Protein AF-A0A7X8GVC5-F1 (afdb_monomer_lite)

Structure (mmCIF, N/CA/C/O backbone):
data_AF-A0A7X8GVC5-F1
#
_entry.id   AF-A0A7X8GVC5-F1
#
loop_
_atom_site.group_PDB
_atom_site.id
_atom_site.type_symbol
_atom_site.label_atom_id
_atom_site.label_alt_id
_atom_site.label_comp_id
_atom_site.label_asym_id
_atom_site.label_entity_id
_atom_site.label_seq_id
_atom_site.pdbx_PDB_ins_code
_atom_site.Cartn_x
_atom_site.Cartn_y
_atom_site.Cartn_z
_atom_site.occupancy
_atom_site.B_iso_or_equiv
_atom_site.auth_seq_id
_atom_site.auth_comp_id
_atom_site.auth_asym_id
_atom_site.auth_atom_id
_atom_site.pdbx_PDB_model_num
ATOM 1 N N . MET A 1 1 ? 21.779 4.001 -15.029 1.00 38.47 1 MET A N 1
ATOM 2 C CA . MET A 1 1 ? 21.965 2.598 -14.597 1.00 38.47 1 MET A CA 1
ATOM 3 C C . MET A 1 1 ? 22.726 1.740 -15.593 1.00 38.47 1 MET A C 1
ATOM 5 O O . MET A 1 1 ? 23.602 1.014 -15.151 1.00 38.47 1 MET A O 1
ATOM 9 N N . SER A 1 2 ? 22.527 1.930 -16.904 1.00 37.91 2 SER A N 1
ATOM 10 C CA . SER A 1 2 ? 23.352 1.316 -17.961 1.00 37.91 2 SER A CA 1
ATOM 11 C C . SER A 1 2 ? 24.865 1.384 -17.680 1.00 37.91 2 SER A C 1
ATOM 13 O O . SER A 1 2 ? 25.526 0.363 -17.734 1.00 37.91 2 SER A O 1
ATOM 15 N N . ARG A 1 3 ? 25.423 2.519 -17.231 1.00 31.50 3 ARG A N 1
ATOM 16 C CA . ARG A 1 3 ? 26.882 2.643 -17.040 1.00 31.50 3 ARG A CA 1
ATOM 17 C C . ARG A 1 3 ? 27.503 1.759 -15.951 1.00 31.50 3 ARG A C 1
ATOM 19 O O . ARG A 1 3 ? 28.629 1.340 -16.148 1.00 31.50 3 ARG A O 1
ATOM 26 N N . TYR A 1 4 ? 26.828 1.453 -14.842 1.00 35.53 4 TYR A N 1
ATOM 27 C CA . TYR A 1 4 ? 27.456 0.683 -13.750 1.00 35.53 4 TYR A CA 1
ATOM 28 C C . TYR A 1 4 ? 27.491 -0.823 -14.037 1.00 35.53 4 TYR A C 1
AT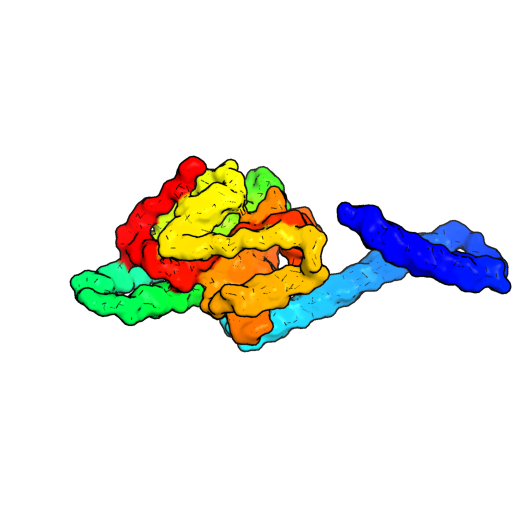OM 30 O O . TYR A 1 4 ? 28.508 -1.468 -13.790 1.00 35.53 4 TYR A O 1
ATOM 38 N N . VAL A 1 5 ? 26.432 -1.356 -14.653 1.00 36.53 5 VAL A N 1
ATOM 39 C CA . VAL A 1 5 ? 26.400 -2.734 -15.169 1.00 36.53 5 VAL A CA 1
ATOM 40 C C . VAL A 1 5 ? 27.315 -2.856 -16.386 1.00 36.53 5 VAL A C 1
ATOM 42 O O . VAL A 1 5 ? 28.108 -3.785 -16.460 1.00 36.53 5 VAL A O 1
ATOM 45 N N . THR A 1 6 ? 27.336 -1.852 -17.270 1.00 37.56 6 THR A N 1
ATOM 46 C CA . THR A 1 6 ? 28.318 -1.771 -18.356 1.00 37.56 6 THR A CA 1
ATOM 47 C C . THR A 1 6 ? 29.756 -1.701 -17.825 1.00 37.56 6 THR A C 1
ATOM 49 O O . THR A 1 6 ? 30.613 -2.323 -18.422 1.00 37.56 6 THR A O 1
ATOM 52 N N . ILE A 1 7 ? 30.059 -1.049 -16.695 1.00 38.22 7 ILE A N 1
ATOM 53 C CA . ILE A 1 7 ? 31.427 -0.990 -16.136 1.00 38.22 7 ILE A CA 1
ATOM 54 C C . ILE A 1 7 ? 31.860 -2.323 -15.503 1.00 38.22 7 ILE A C 1
ATOM 56 O O . ILE A 1 7 ? 33.007 -2.720 -15.690 1.00 38.22 7 ILE A O 1
ATOM 60 N N . ILE A 1 8 ? 30.967 -3.037 -14.807 1.00 41.31 8 ILE A N 1
ATOM 61 C CA . ILE A 1 8 ? 31.266 -4.371 -14.250 1.00 41.31 8 ILE A CA 1
ATOM 62 C C . ILE A 1 8 ? 31.351 -5.419 -15.371 1.00 41.31 8 ILE A C 1
ATOM 64 O O . ILE A 1 8 ? 32.259 -6.245 -15.386 1.00 41.31 8 ILE A O 1
ATOM 68 N N . CYS A 1 9 ? 30.478 -5.342 -16.377 1.00 41.03 9 CYS A N 1
ATOM 69 C CA . CYS A 1 9 ? 30.566 -6.193 -17.559 1.00 41.03 9 CYS A CA 1
ATOM 70 C C . CYS A 1 9 ? 31.792 -5.860 -18.414 1.00 41.03 9 CYS A C 1
ATOM 72 O O . CYS A 1 9 ? 32.425 -6.791 -18.886 1.00 41.03 9 CYS A O 1
ATOM 74 N N . ILE A 1 10 ? 32.184 -4.586 -18.572 1.00 44.06 10 ILE A N 1
ATOM 75 C CA . ILE A 1 10 ? 33.412 -4.178 -19.280 1.00 44.06 10 ILE A CA 1
ATOM 76 C C . ILE A 1 10 ? 34.656 -4.596 -18.500 1.00 44.06 10 ILE A C 1
ATOM 78 O O . ILE A 1 10 ? 35.633 -4.972 -19.133 1.00 44.06 10 ILE A O 1
ATOM 82 N N . SER A 1 11 ? 34.664 -4.563 -17.165 1.00 45.53 11 SER A N 1
ATOM 83 C CA . SER A 1 11 ? 35.833 -4.992 -16.387 1.00 45.53 11 SER A CA 1
ATOM 84 C C . SER A 1 11 ? 36.022 -6.510 -16.437 1.00 45.53 11 SER A C 1
ATOM 86 O O . SER A 1 11 ? 37.149 -6.972 -16.602 1.00 45.53 11 SER A O 1
ATOM 88 N N . VAL A 1 12 ? 34.930 -7.282 -16.422 1.00 46.75 12 VAL A N 1
ATOM 89 C CA . VAL A 1 12 ? 34.943 -8.740 -16.625 1.00 46.75 12 VAL A CA 1
ATOM 90 C C . VAL A 1 12 ? 35.233 -9.102 -18.090 1.00 46.75 12 VAL A C 1
ATOM 92 O O . VAL A 1 12 ? 36.038 -9.998 -18.336 1.00 46.75 12 VAL A O 1
ATOM 95 N N . MET A 1 13 ? 34.694 -8.363 -19.071 1.00 48.50 13 MET A N 1
ATOM 96 C CA . MET A 1 13 ? 35.057 -8.495 -20.493 1.00 48.50 13 MET A CA 1
ATOM 97 C C . MET A 1 13 ? 36.522 -8.148 -20.723 1.00 48.50 13 MET A C 1
ATOM 99 O O . MET A 1 13 ? 37.197 -8.871 -21.433 1.00 48.50 13 MET A O 1
ATOM 103 N N . ALA A 1 14 ? 37.047 -7.074 -20.133 1.00 50.19 14 ALA A N 1
ATOM 104 C CA . ALA A 1 14 ? 38.447 -6.691 -20.270 1.00 50.19 14 ALA A CA 1
ATOM 105 C C . ALA A 1 14 ? 39.362 -7.751 -19.652 1.00 50.19 14 ALA A C 1
ATOM 107 O O . ALA A 1 14 ? 40.409 -8.035 -20.222 1.00 50.19 14 ALA A O 1
ATOM 108 N N . TYR A 1 15 ? 38.945 -8.386 -18.552 1.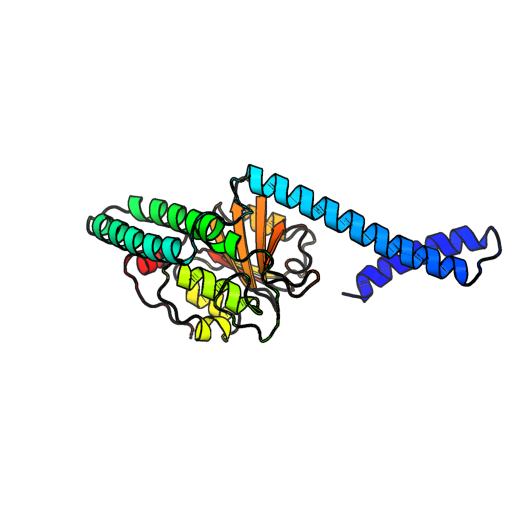00 47.16 15 TYR A N 1
ATOM 109 C CA . TYR A 1 15 ? 39.667 -9.500 -17.939 1.00 47.16 15 TYR A CA 1
ATOM 110 C C . TYR A 1 15 ? 39.618 -10.772 -18.803 1.00 47.16 15 TYR A C 1
ATOM 112 O O . TYR A 1 15 ? 40.645 -11.414 -19.001 1.00 47.16 15 TYR A O 1
ATOM 120 N N . LEU A 1 16 ? 38.464 -11.104 -19.393 1.00 43.84 16 LEU A N 1
ATOM 121 C CA . LEU A 1 16 ? 38.286 -12.258 -20.287 1.00 43.84 16 LEU A CA 1
ATOM 122 C C . LEU A 1 16 ? 38.938 -12.055 -21.665 1.00 43.84 16 LEU A C 1
ATOM 124 O O . LEU A 1 16 ? 39.531 -12.985 -22.203 1.00 43.84 16 LEU A O 1
ATOM 128 N N . ILE A 1 17 ? 38.907 -10.836 -22.209 1.00 51.03 17 ILE A N 1
ATOM 129 C CA . ILE A 1 17 ? 39.582 -10.431 -23.451 1.00 51.03 17 ILE A CA 1
ATOM 130 C C . ILE A 1 17 ? 41.096 -10.343 -23.222 1.00 51.03 17 ILE A C 1
ATOM 132 O O . ILE A 1 17 ? 41.858 -10.762 -24.089 1.00 51.03 17 ILE A O 1
ATOM 136 N N . ALA A 1 18 ? 41.566 -9.851 -22.068 1.00 47.94 18 ALA A N 1
ATOM 137 C CA . ALA A 1 18 ? 42.988 -9.876 -21.708 1.00 47.94 18 ALA A CA 1
ATOM 138 C C . ALA A 1 18 ? 43.491 -11.307 -21.471 1.00 47.94 18 ALA A C 1
ATOM 140 O O . ALA A 1 18 ? 44.588 -11.642 -21.916 1.00 47.94 18 ALA A O 1
ATOM 141 N N . ALA A 1 19 ? 42.676 -12.171 -20.856 1.00 44.91 19 ALA A N 1
ATOM 142 C CA . ALA A 1 19 ? 42.973 -13.593 -20.719 1.00 44.91 19 ALA A CA 1
ATOM 143 C C . ALA A 1 19 ? 42.975 -14.310 -22.084 1.00 44.91 19 ALA A C 1
ATOM 145 O O . ALA A 1 19 ? 43.862 -15.122 -22.340 1.00 44.91 19 ALA A O 1
ATOM 146 N N . CYS A 1 20 ? 42.065 -13.965 -23.002 1.00 42.72 20 CYS A N 1
ATOM 147 C CA . CYS A 1 20 ? 41.986 -14.565 -24.341 1.00 42.72 20 CYS A CA 1
ATOM 148 C C . CYS A 1 20 ? 43.003 -14.005 -25.344 1.00 42.72 20 CYS A C 1
ATOM 150 O O . CYS A 1 20 ? 43.441 -14.737 -26.220 1.00 42.72 20 CYS A O 1
ATOM 152 N N . LYS A 1 21 ? 43.492 -12.764 -25.211 1.00 45.12 21 LYS A N 1
ATOM 153 C CA . LYS A 1 21 ? 44.588 -12.244 -26.059 1.00 45.12 21 LYS A CA 1
ATOM 154 C C . LYS A 1 21 ? 45.898 -13.027 -25.914 1.00 45.12 21 LYS A C 1
ATOM 156 O O . LYS A 1 21 ? 46.775 -12.896 -26.762 1.00 45.12 21 LYS A O 1
ATOM 161 N N . THR A 1 22 ? 46.022 -13.864 -24.883 1.00 48.09 22 THR A N 1
ATOM 162 C CA . THR A 1 22 ? 47.152 -14.791 -24.723 1.00 48.09 22 THR A CA 1
ATOM 163 C C . THR A 1 22 ? 47.003 -16.093 -25.527 1.00 48.09 22 THR A C 1
ATOM 165 O O . THR A 1 22 ? 47.974 -16.836 -25.655 1.00 48.09 22 THR A O 1
ATOM 168 N N . LYS A 1 23 ? 45.826 -16.370 -26.114 1.00 45.53 23 LYS A N 1
ATOM 169 C CA . LYS A 1 23 ? 45.535 -17.559 -26.937 1.00 45.53 23 LYS A CA 1
ATOM 170 C C . LYS A 1 23 ? 44.597 -17.177 -28.092 1.00 45.53 23 LYS A C 1
ATOM 172 O O . LYS A 1 23 ? 43.400 -17.029 -27.899 1.00 45.53 23 LYS A O 1
ATOM 177 N N . GLY A 1 24 ? 45.173 -16.945 -29.270 1.00 44.06 24 GLY A N 1
ATOM 178 C CA . GLY A 1 24 ? 44.545 -16.232 -30.389 1.00 44.06 24 GLY A CA 1
ATOM 179 C C . GLY A 1 24 ? 43.234 -16.783 -30.985 1.00 44.06 24 GLY A C 1
ATOM 180 O O . GLY A 1 24 ? 42.878 -17.942 -30.804 1.00 44.06 24 GLY A O 1
ATOM 181 N N . ASN A 1 25 ? 42.635 -15.894 -31.796 1.00 47.28 25 ASN A N 1
ATOM 182 C CA . ASN A 1 25 ? 41.442 -15.972 -32.660 1.00 47.28 25 ASN A CA 1
ATOM 183 C C . ASN A 1 25 ? 40.052 -15.979 -31.992 1.00 47.28 25 ASN A C 1
ATOM 185 O O . ASN A 1 25 ? 39.639 -16.960 -31.393 1.00 47.28 25 ASN A O 1
ATOM 189 N N . PHE A 1 26 ? 39.303 -14.891 -32.213 1.00 46.56 26 PHE A N 1
ATOM 190 C CA . PHE A 1 26 ? 37.874 -14.725 -31.907 1.00 46.56 26 PHE A CA 1
ATOM 191 C C . PHE A 1 26 ? 37.152 -14.304 -33.200 1.00 46.56 26 PHE A C 1
ATOM 193 O O . PHE A 1 26 ? 37.666 -13.428 -33.901 1.00 46.56 26 PHE A O 1
ATOM 200 N N . ASN A 1 27 ? 36.000 -14.903 -33.528 1.00 50.66 27 ASN A N 1
ATOM 201 C CA . ASN A 1 27 ? 35.164 -14.518 -34.678 1.00 50.66 27 ASN A CA 1
ATOM 202 C C . ASN A 1 27 ? 33.798 -13.947 -34.231 1.00 50.66 27 ASN A C 1
ATOM 204 O O . ASN A 1 27 ? 33.399 -14.117 -33.083 1.00 50.66 27 ASN A O 1
ATOM 208 N N . GLU A 1 28 ? 33.072 -13.262 -35.123 1.00 46.19 28 GLU A N 1
ATOM 209 C CA . GLU A 1 28 ? 31.791 -12.586 -34.823 1.00 46.19 28 GLU A CA 1
ATOM 210 C C . GLU A 1 28 ? 30.691 -13.510 -34.252 1.00 46.19 28 GLU A C 1
ATOM 212 O O . GLU A 1 28 ? 29.873 -13.057 -33.451 1.00 46.19 28 GLU A O 1
ATOM 217 N N . ASN A 1 29 ? 30.705 -14.809 -34.566 1.00 48.66 29 ASN A N 1
ATOM 218 C CA . ASN A 1 29 ? 29.778 -15.798 -33.999 1.00 48.66 29 ASN A CA 1
ATOM 219 C C . ASN A 1 29 ? 30.018 -16.056 -32.502 1.00 48.66 29 ASN A C 1
ATOM 221 O O . ASN A 1 29 ? 29.081 -16.393 -31.780 1.00 48.66 29 ASN A O 1
ATOM 225 N N . ASP A 1 30 ? 31.244 -15.853 -32.012 1.00 43.62 30 ASP 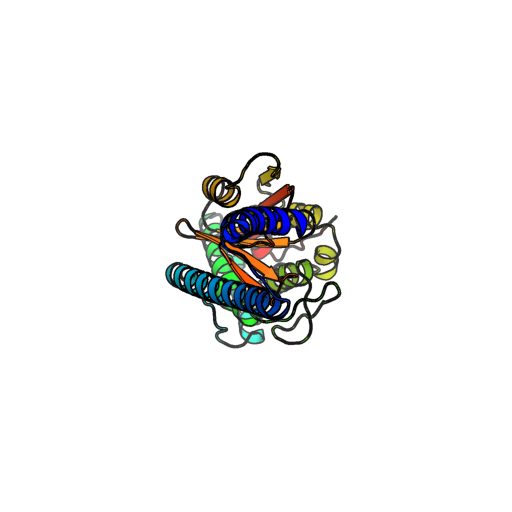A N 1
ATOM 226 C CA . ASP A 1 30 ? 31.568 -16.021 -30.592 1.00 43.62 30 ASP A CA 1
ATOM 227 C C . ASP A 1 30 ? 30.957 -14.887 -29.746 1.00 43.62 30 ASP A C 1
ATOM 229 O O . ASP A 1 30 ? 30.675 -15.067 -28.562 1.00 43.62 30 ASP A O 1
ATOM 233 N N . LEU A 1 31 ? 30.685 -13.724 -30.357 1.00 44.38 31 LEU A N 1
ATOM 234 C CA . LEU A 1 31 ? 30.037 -12.586 -29.701 1.00 44.38 31 LEU A CA 1
ATOM 235 C C . LEU A 1 31 ? 28.535 -12.832 -29.476 1.00 44.38 31 LEU A C 1
ATOM 237 O O . LEU A 1 31 ? 28.017 -12.494 -28.413 1.00 44.38 31 LEU A O 1
ATOM 241 N N . ALA A 1 32 ? 27.862 -13.459 -30.449 1.00 44.53 32 ALA A N 1
ATOM 242 C CA . ALA A 1 32 ? 26.440 -13.807 -30.372 1.00 44.53 32 ALA A CA 1
ATOM 243 C C . ALA A 1 32 ? 26.162 -14.860 -29.281 1.00 44.53 32 ALA A C 1
ATOM 245 O O . ALA A 1 32 ? 25.210 -14.736 -28.511 1.00 44.53 32 ALA A O 1
ATOM 246 N N . ILE A 1 33 ? 27.054 -15.848 -29.143 1.00 42.62 33 ILE A N 1
ATOM 247 C CA . ILE A 1 33 ? 26.972 -16.868 -28.087 1.00 42.62 33 ILE A CA 1
ATOM 248 C C . ILE A 1 33 ? 27.106 -16.226 -26.702 1.00 42.62 33 ILE A C 1
ATOM 250 O O . ILE A 1 33 ? 26.384 -16.592 -25.775 1.00 42.62 33 ILE A O 1
ATOM 254 N N . VAL A 1 34 ? 28.000 -15.245 -26.542 1.00 41.03 34 VAL A N 1
ATOM 255 C CA . VAL A 1 34 ? 28.184 -14.535 -25.268 1.00 41.03 34 VAL A CA 1
ATOM 256 C C . VAL A 1 34 ? 26.963 -13.678 -24.924 1.00 41.03 34 VAL A C 1
ATOM 258 O O . VAL A 1 34 ? 26.554 -13.669 -23.765 1.00 41.03 34 VAL A O 1
ATOM 261 N N . THR A 1 35 ? 26.334 -13.006 -25.894 1.00 43.00 35 THR A N 1
ATOM 262 C CA . THR A 1 35 ? 25.105 -12.230 -25.645 1.00 43.00 35 THR A CA 1
ATOM 263 C C . THR A 1 35 ? 23.916 -13.114 -25.277 1.00 43.00 35 THR A C 1
ATOM 265 O O . THR A 1 35 ? 23.205 -12.794 -24.322 1.00 43.00 35 THR A O 1
ATOM 268 N N . ASP A 1 36 ? 23.752 -14.259 -25.942 1.00 41.44 36 ASP A N 1
ATOM 269 C CA . ASP A 1 36 ? 22.704 -15.228 -25.603 1.00 41.44 36 ASP A CA 1
ATOM 270 C C . ASP A 1 36 ? 22.949 -15.837 -24.217 1.00 41.44 36 ASP A C 1
ATOM 272 O O . ASP A 1 36 ? 22.030 -15.924 -23.404 1.00 41.44 36 ASP A O 1
ATOM 276 N N . SER A 1 37 ? 24.206 -16.148 -23.887 1.00 37.00 37 SER A N 1
ATOM 277 C CA . SER A 1 37 ? 24.600 -16.645 -22.562 1.00 37.00 37 SER A CA 1
ATOM 278 C C . SER A 1 37 ? 24.333 -15.623 -21.455 1.00 37.00 37 SER A C 1
ATOM 280 O O . SER A 1 37 ? 23.876 -15.996 -20.380 1.00 37.00 37 SER A O 1
ATOM 282 N N . ILE A 1 38 ? 24.583 -14.332 -21.704 1.00 43.00 38 ILE A N 1
ATOM 283 C CA . ILE A 1 38 ? 24.290 -13.253 -20.749 1.00 43.00 38 ILE A CA 1
ATOM 284 C C . ILE A 1 38 ? 22.779 -13.118 -20.544 1.00 43.00 38 ILE A C 1
ATOM 286 O O . ILE A 1 38 ? 22.341 -13.041 -19.400 1.00 43.00 38 ILE A O 1
ATOM 290 N N . SER A 1 39 ? 21.981 -13.161 -21.617 1.00 39.91 39 SER A N 1
ATOM 291 C CA . SER A 1 39 ? 20.514 -13.128 -21.510 1.00 39.91 39 SER A CA 1
ATOM 292 C C . SER A 1 39 ? 19.958 -14.334 -20.738 1.00 39.91 39 SER A C 1
ATOM 294 O O . SER A 1 39 ? 19.050 -14.198 -19.918 1.00 39.91 39 SER A O 1
ATOM 296 N N . TYR A 1 40 ? 20.569 -15.508 -20.925 1.00 36.31 40 TYR A N 1
ATOM 297 C CA . TYR A 1 40 ? 20.198 -16.736 -20.233 1.00 36.31 40 TYR A CA 1
ATOM 298 C C . TYR A 1 40 ? 20.582 -16.695 -18.747 1.00 36.31 40 TYR A C 1
ATOM 300 O O . TYR A 1 40 ? 19.768 -17.049 -17.893 1.00 36.31 40 TYR A O 1
ATOM 308 N N . ILE A 1 41 ? 21.780 -16.201 -18.416 1.00 41.00 41 ILE A N 1
ATOM 309 C CA . ILE A 1 41 ? 22.234 -16.010 -17.030 1.00 41.00 41 ILE A CA 1
ATOM 310 C C . ILE A 1 41 ? 21.342 -14.997 -16.299 1.00 41.00 41 ILE A C 1
ATOM 312 O O . ILE A 1 41 ? 20.971 -15.242 -15.152 1.00 41.00 41 ILE A O 1
ATOM 316 N N . ASP A 1 42 ? 20.945 -13.908 -16.960 1.00 48.75 42 ASP A N 1
ATOM 317 C CA . ASP A 1 42 ? 20.043 -12.902 -16.389 1.00 48.75 42 ASP A CA 1
ATOM 318 C C . ASP A 1 42 ? 18.655 -13.503 -16.092 1.00 48.75 42 ASP A C 1
ATOM 320 O O . ASP A 1 42 ? 18.134 -13.387 -14.981 1.00 48.75 42 ASP A O 1
ATOM 324 N N . SER A 1 43 ? 18.105 -14.283 -17.034 1.00 50.00 43 SER A N 1
ATOM 325 C CA . SER A 1 43 ? 16.818 -14.969 -16.847 1.00 50.00 43 SER A CA 1
ATOM 326 C C . SER A 1 43 ? 16.835 -16.031 -15.731 1.00 50.00 43 SER A C 1
ATOM 328 O O . SER A 1 43 ? 15.860 -16.162 -14.987 1.00 50.00 43 SER A O 1
ATOM 330 N N . GLY A 1 44 ? 17.953 -16.750 -15.563 1.00 47.25 44 GLY A N 1
ATOM 331 C CA . GLY A 1 44 ? 18.125 -17.767 -14.522 1.00 47.25 44 GLY A CA 1
ATOM 332 C C . GLY A 1 44 ? 18.324 -17.184 -13.119 1.00 47.25 44 GLY A C 1
ATOM 333 O O . GLY A 1 44 ? 17.799 -17.728 -12.149 1.00 47.25 44 GLY A O 1
ATOM 334 N N . ILE A 1 45 ? 19.023 -16.050 -12.999 1.00 51.09 45 ILE A N 1
ATOM 335 C CA . ILE A 1 45 ? 19.181 -15.327 -11.725 1.00 51.09 45 ILE A CA 1
ATOM 336 C C . ILE A 1 45 ? 17.849 -14.696 -11.295 1.00 51.09 45 ILE A C 1
ATOM 338 O O . ILE A 1 45 ? 17.516 -14.725 -10.108 1.00 51.09 45 ILE A O 1
ATOM 342 N N . TYR A 1 46 ? 17.066 -14.169 -12.242 1.00 50.97 46 TYR A N 1
ATOM 343 C CA . TYR A 1 46 ? 15.754 -13.586 -11.955 1.00 50.97 46 TYR A CA 1
ATOM 344 C C . TYR A 1 46 ? 14.766 -14.630 -11.406 1.00 50.97 46 TYR A C 1
ATOM 346 O O . TYR A 1 46 ? 14.115 -14.393 -10.387 1.00 50.97 46 TYR A O 1
ATOM 354 N N . GLN A 1 47 ? 14.705 -15.822 -12.016 1.00 55.03 47 GLN A N 1
ATOM 355 C CA . GLN A 1 47 ? 13.853 -16.919 -11.532 1.00 55.03 47 GLN A CA 1
ATOM 356 C C . GLN A 1 47 ? 14.236 -17.417 -10.129 1.00 55.03 47 GLN A C 1
ATOM 358 O O . GLN A 1 47 ? 13.353 -17.751 -9.332 1.00 55.03 47 GLN A O 1
ATOM 363 N N . ASP A 1 48 ? 15.530 -17.454 -9.805 1.00 65.62 48 ASP A N 1
ATOM 364 C CA . ASP A 1 48 ? 16.013 -17.896 -8.492 1.00 65.62 48 ASP A CA 1
ATOM 365 C C . ASP A 1 48 ? 15.694 -16.870 -7.385 1.00 65.62 48 ASP A C 1
ATOM 367 O O . ASP A 1 48 ? 15.217 -17.228 -6.302 1.00 65.62 48 ASP A O 1
ATOM 371 N N . GLN A 1 49 ? 15.847 -15.570 -7.672 1.00 70.62 49 GLN A N 1
ATOM 372 C CA . GLN A 1 49 ? 15.506 -14.502 -6.722 1.00 70.62 49 GLN A CA 1
ATOM 373 C C . GLN A 1 49 ? 14.001 -14.385 -6.459 1.00 70.62 49 GLN A C 1
ATOM 375 O O . GLN A 1 49 ? 13.591 -14.174 -5.310 1.00 70.62 49 GLN A O 1
ATOM 380 N N . ASP A 1 50 ? 13.180 -14.546 -7.495 1.00 79.00 50 ASP A N 1
ATOM 381 C CA . ASP A 1 50 ? 11.724 -14.575 -7.366 1.00 79.00 50 ASP A CA 1
ATOM 382 C C . ASP A 1 50 ? 11.275 -15.770 -6.507 1.00 79.00 50 ASP A C 1
ATOM 384 O O . ASP A 1 50 ? 10.542 -15.607 -5.528 1.00 79.00 50 ASP A O 1
ATOM 388 N N . SER A 1 51 ? 11.812 -16.964 -6.772 1.00 84.88 51 SER A N 1
ATOM 389 C CA . SER A 1 51 ? 11.510 -18.177 -5.998 1.00 84.88 51 SER A CA 1
ATOM 390 C C . SER A 1 51 ? 11.874 -18.035 -4.514 1.00 84.88 51 SER A C 1
ATOM 392 O O . SER A 1 51 ? 11.076 -18.383 -3.635 1.00 84.88 51 SER A O 1
ATOM 394 N N . LEU A 1 52 ? 13.047 -17.468 -4.212 1.00 87.06 52 LEU A N 1
ATOM 395 C CA . LEU A 1 52 ? 13.477 -17.195 -2.840 1.00 87.06 52 LEU A CA 1
ATOM 396 C C . LEU A 1 52 ? 12.568 -16.170 -2.147 1.00 87.06 52 LEU A C 1
ATOM 398 O O . LEU A 1 52 ? 12.143 -16.390 -1.009 1.00 87.06 52 LEU A O 1
ATOM 402 N N . THR A 1 53 ? 12.243 -15.070 -2.831 1.00 89.25 53 THR A N 1
ATOM 403 C CA . THR A 1 53 ? 11.341 -14.034 -2.307 1.00 89.25 53 THR A CA 1
ATOM 404 C C . THR A 1 53 ? 9.984 -14.633 -1.962 1.00 89.25 53 THR A C 1
ATOM 406 O O . THR A 1 53 ? 9.482 -14.417 -0.857 1.00 89.25 53 THR A O 1
ATOM 409 N N . LYS A 1 54 ? 9.416 -15.448 -2.858 1.00 91.25 54 LYS A N 1
ATOM 410 C CA . LYS A 1 54 ? 8.134 -16.127 -2.640 1.00 91.25 54 LYS A CA 1
ATOM 411 C C . LYS A 1 54 ? 8.184 -17.057 -1.429 1.00 91.25 54 LYS A C 1
ATOM 413 O O . LYS A 1 54 ? 7.288 -17.019 -0.586 1.00 91.25 54 LYS A O 1
ATOM 418 N N . ALA A 1 55 ? 9.251 -17.843 -1.283 1.00 92.69 55 ALA A N 1
ATOM 419 C CA . ALA A 1 55 ? 9.428 -18.729 -0.134 1.00 92.69 55 ALA A CA 1
ATOM 420 C C . ALA A 1 55 ? 9.521 -17.959 1.198 1.00 92.69 55 ALA A C 1
ATOM 422 O O . ALA A 1 55 ? 8.917 -18.363 2.196 1.00 92.69 55 ALA A O 1
ATOM 423 N N . ILE A 1 56 ? 10.249 -16.840 1.228 1.00 94.19 56 ILE A N 1
ATOM 424 C CA . ILE A 1 56 ? 10.375 -15.988 2.420 1.00 94.19 56 ILE A CA 1
ATOM 425 C C . ILE A 1 56 ? 9.048 -15.284 2.733 1.00 94.19 56 ILE A C 1
ATOM 427 O O . ILE A 1 56 ? 8.638 -15.239 3.895 1.00 94.19 56 ILE A O 1
ATOM 431 N N . ALA A 1 57 ? 8.340 -14.794 1.713 1.00 93.94 57 ALA A N 1
ATOM 432 C CA . ALA A 1 57 ? 7.024 -14.180 1.854 1.00 93.94 57 ALA A CA 1
ATOM 433 C C . ALA A 1 57 ? 6.017 -15.157 2.486 1.00 93.94 57 ALA A C 1
ATOM 435 O O . ALA A 1 57 ? 5.376 -14.822 3.485 1.00 93.94 57 ALA A O 1
ATOM 436 N N . LEU A 1 58 ? 5.958 -16.399 1.993 1.00 94.44 58 LEU A N 1
ATOM 437 C CA . LEU A 1 58 ? 5.103 -17.450 2.556 1.00 94.44 58 LEU A CA 1
ATOM 438 C C . LEU A 1 58 ? 5.460 -17.770 4.016 1.00 94.44 58 LEU A C 1
ATOM 440 O O . LEU A 1 58 ? 4.566 -17.879 4.854 1.00 94.44 58 LEU A O 1
ATOM 444 N N . LYS A 1 59 ? 6.755 -17.842 4.361 1.00 94.69 59 LYS A N 1
ATOM 445 C CA . LYS A 1 59 ? 7.208 -18.010 5.758 1.00 94.69 59 LYS A CA 1
ATOM 446 C C . LYS A 1 59 ? 6.795 -16.845 6.661 1.00 94.69 59 LYS A C 1
ATOM 448 O O . LYS A 1 59 ? 6.571 -17.048 7.851 1.00 94.69 59 LYS A O 1
ATOM 453 N N . CYS A 1 60 ? 6.662 -15.642 6.106 1.00 94.19 60 CYS A N 1
ATOM 454 C CA . CYS A 1 60 ? 6.160 -14.464 6.816 1.00 94.19 60 CYS A CA 1
ATOM 455 C C . CYS A 1 60 ? 4.622 -14.401 6.882 1.00 94.19 60 CYS A C 1
ATOM 457 O O . CYS A 1 60 ? 4.080 -13.450 7.447 1.00 94.19 60 CYS A O 1
ATOM 459 N N . GLY A 1 61 ? 3.914 -15.395 6.331 1.00 94.31 61 GLY A N 1
ATOM 460 C CA . GLY A 1 61 ? 2.453 -15.437 6.288 1.00 94.31 61 GLY A CA 1
ATOM 461 C C . GLY A 1 61 ? 1.838 -14.515 5.232 1.00 94.31 61 GLY A C 1
ATOM 462 O O . GLY A 1 61 ? 0.682 -14.116 5.383 1.00 94.31 61 GLY A O 1
ATOM 463 N N . ILE A 1 62 ? 2.602 -14.149 4.197 1.00 95.31 62 ILE A N 1
ATOM 464 C CA . ILE A 1 62 ? 2.118 -13.363 3.059 1.00 95.31 62 ILE A CA 1
ATOM 465 C C . ILE A 1 62 ? 1.464 -14.305 2.049 1.00 95.31 62 ILE A C 1
ATOM 467 O O . ILE A 1 62 ? 2.074 -15.288 1.626 1.00 95.31 62 ILE A O 1
ATOM 471 N N . LEU A 1 63 ? 0.230 -14.003 1.649 1.00 93.81 63 LEU A N 1
ATOM 472 C CA . LEU A 1 63 ? -0.463 -14.734 0.592 1.00 93.81 63 LEU A CA 1
ATOM 473 C C . LEU A 1 63 ? -0.095 -14.149 -0.769 1.00 93.81 63 LEU A C 1
ATOM 475 O O . LEU A 1 63 ? -0.212 -12.950 -0.985 1.00 93.81 63 LEU A O 1
ATOM 479 N N . LEU A 1 64 ? 0.325 -15.009 -1.693 1.00 93.12 64 LEU A N 1
ATOM 480 C CA . LEU A 1 64 ? 0.760 -14.599 -3.033 1.00 93.12 64 LEU A CA 1
ATOM 481 C C . LEU A 1 64 ? -0.292 -14.845 -4.115 1.00 93.12 64 LEU A C 1
ATOM 483 O O . LEU A 1 64 ? -0.135 -14.396 -5.241 1.00 93.12 64 LEU A O 1
ATOM 487 N N . ASN A 1 65 ? -1.369 -15.547 -3.765 1.00 95.06 65 ASN A N 1
ATOM 488 C CA . ASN A 1 65 ? -2.476 -15.833 -4.664 1.00 95.06 65 ASN A CA 1
ATOM 489 C C . ASN A 1 65 ? -3.757 -15.204 -4.116 1.00 95.06 65 ASN A C 1
ATOM 491 O O . ASN A 1 65 ? -4.011 -15.316 -2.909 1.00 95.06 65 ASN A O 1
ATOM 495 N N . PRO A 1 66 ? -4.591 -14.597 -4.975 1.00 96.06 66 PRO A N 1
ATOM 496 C CA . PRO A 1 66 ? -5.855 -14.021 -4.551 1.00 96.06 66 PRO A CA 1
ATOM 497 C C . PRO A 1 66 ? -6.768 -15.080 -3.943 1.00 96.06 66 PRO A C 1
ATOM 499 O O . PRO A 1 66 ? -6.879 -16.198 -4.444 1.00 96.06 66 PRO A O 1
ATOM 502 N N . GLN A 1 67 ? -7.441 -14.708 -2.859 1.00 95.12 67 GLN A N 1
ATOM 503 C CA . GLN A 1 67 ? -8.481 -15.510 -2.222 1.00 95.12 67 GLN A CA 1
ATOM 504 C C . GLN A 1 67 ? -9.788 -14.719 -2.210 1.00 95.12 67 GLN A C 1
ATOM 506 O O . GLN A 1 67 ? -9.778 -13.499 -2.047 1.00 95.12 67 GLN A O 1
ATOM 511 N N . GLY A 1 68 ? -10.916 -15.414 -2.359 1.00 95.38 68 GLY A N 1
ATOM 512 C CA . GLY A 1 68 ? -12.245 -14.802 -2.318 1.00 95.38 68 GLY A CA 1
ATOM 513 C C . GLY A 1 68 ? -12.545 -13.863 -3.494 1.00 95.38 68 GLY A C 1
ATOM 514 O O . GLY A 1 68 ? -11.893 -13.891 -4.533 1.00 95.38 68 GLY A O 1
ATOM 515 N N . ASN A 1 69 ? -13.577 -13.033 -3.336 1.00 97.38 69 ASN A N 1
ATOM 516 C CA . ASN A 1 69 ? -14.017 -12.073 -4.348 1.00 97.38 69 ASN A CA 1
ATOM 517 C C . ASN A 1 69 ? -13.661 -10.642 -3.920 1.00 97.38 69 ASN A C 1
ATOM 519 O O . ASN A 1 69 ? -14.057 -10.211 -2.836 1.00 97.38 69 ASN A O 1
ATOM 523 N N . TYR A 1 70 ? -12.977 -9.891 -4.789 1.00 97.69 70 TYR A N 1
ATOM 524 C CA . TYR A 1 70 ? -12.482 -8.541 -4.491 1.00 97.69 70 TYR A CA 1
ATOM 525 C C . TYR A 1 70 ? -13.581 -7.569 -4.022 1.00 97.69 70 TYR A C 1
ATOM 527 O O . TYR A 1 70 ? -13.392 -6.803 -3.075 1.00 97.69 70 TYR A O 1
ATOM 535 N N . THR A 1 71 ? -14.766 -7.624 -4.636 1.00 96.94 71 THR A N 1
ATOM 536 C CA . THR A 1 71 ? -15.908 -6.776 -4.261 1.00 96.94 71 THR A CA 1
ATOM 537 C C . THR A 1 71 ? -16.459 -7.157 -2.887 1.00 96.94 71 THR A C 1
ATOM 539 O O . THR A 1 71 ? -16.754 -6.272 -2.080 1.00 96.94 71 THR A O 1
ATOM 542 N N . LEU A 1 72 ? -16.553 -8.459 -2.589 1.00 98.12 72 LEU A N 1
ATOM 543 C CA . LEU A 1 72 ? -17.009 -8.935 -1.280 1.00 98.12 72 LEU A CA 1
ATOM 544 C C . LEU A 1 72 ? -16.019 -8.560 -0.174 1.00 98.12 72 LEU A C 1
ATOM 546 O O . LEU A 1 72 ? -16.450 -8.057 0.863 1.00 98.12 72 LEU A O 1
ATOM 550 N N . ILE A 1 73 ? -14.713 -8.704 -0.420 1.00 98.31 73 ILE A N 1
ATOM 551 C CA . ILE A 1 73 ? -13.653 -8.274 0.506 1.00 98.31 73 ILE A CA 1
ATOM 552 C C . ILE A 1 73 ? -13.829 -6.796 0.857 1.00 98.31 73 ILE A C 1
ATOM 554 O O . ILE A 1 73 ? -13.974 -6.456 2.028 1.00 98.31 73 ILE A O 1
ATOM 558 N N . LYS A 1 74 ? -13.937 -5.920 -0.150 1.00 97.88 74 LYS A N 1
ATOM 559 C CA . LYS A 1 74 ? -14.171 -4.482 0.059 1.00 97.88 74 LYS A CA 1
ATOM 560 C C . LYS A 1 74 ? -15.391 -4.197 0.930 1.00 97.88 74 LYS A C 1
ATOM 562 O O . LYS A 1 74 ? -15.317 -3.387 1.851 1.00 97.88 74 LYS A O 1
ATOM 567 N N . SER A 1 75 ? -16.512 -4.866 0.664 1.00 97.38 75 SER A N 1
ATOM 568 C CA . SER A 1 75 ? -17.723 -4.693 1.474 1.00 97.38 75 SER A CA 1
ATOM 569 C C . SER A 1 75 ? -17.530 -5.169 2.924 1.00 97.38 75 SER A C 1
ATOM 571 O O . SER A 1 75 ? -17.950 -4.485 3.860 1.00 97.38 75 SER A O 1
ATOM 573 N N . GLY A 1 76 ? -16.805 -6.276 3.125 1.00 98.00 76 GLY A N 1
ATOM 574 C CA . GLY A 1 76 ? -16.461 -6.813 4.441 1.00 98.00 76 GLY A CA 1
ATOM 575 C C . GLY A 1 76 ? -15.552 -5.886 5.248 1.00 98.00 76 GLY A C 1
ATOM 576 O O . GLY A 1 76 ? -15.743 -5.735 6.454 1.00 98.00 76 GLY A O 1
ATOM 577 N N . ILE A 1 77 ? -14.627 -5.185 4.588 1.00 98.00 77 ILE A N 1
ATOM 578 C CA . ILE A 1 77 ? -13.753 -4.191 5.225 1.00 98.00 77 ILE A CA 1
ATOM 579 C C . ILE A 1 77 ? -14.567 -3.040 5.816 1.00 98.00 77 ILE A C 1
ATOM 581 O O . ILE A 1 77 ? -14.335 -2.649 6.961 1.00 98.00 77 ILE A O 1
ATOM 585 N N . ILE A 1 78 ? -15.555 -2.529 5.076 1.00 95.94 78 ILE A N 1
ATOM 586 C CA . ILE A 1 78 ? -16.437 -1.462 5.569 1.00 95.94 78 ILE A CA 1
ATOM 587 C C . ILE A 1 78 ? -17.278 -1.951 6.755 1.00 95.94 78 ILE A C 1
ATOM 589 O O . ILE A 1 78 ? -17.374 -1.252 7.764 1.00 95.94 78 ILE A O 1
ATOM 593 N N . ALA A 1 79 ? -17.820 -3.170 6.689 1.00 95.81 79 ALA A N 1
ATOM 594 C CA . ALA A 1 79 ? -18.544 -3.766 7.813 1.00 95.81 79 ALA A CA 1
ATOM 595 C C . ALA A 1 79 ? -17.649 -3.923 9.059 1.00 95.81 79 ALA A C 1
ATOM 597 O O . ALA A 1 79 ? -18.062 -3.612 10.183 1.00 95.81 79 ALA A O 1
ATOM 598 N N . LYS A 1 80 ? -16.392 -4.344 8.871 1.00 95.50 80 LYS A N 1
ATOM 599 C CA . LYS A 1 80 ? -15.436 -4.484 9.971 1.00 95.50 80 LYS A CA 1
ATOM 600 C C . LYS A 1 80 ? -15.043 -3.139 10.573 1.00 95.50 80 LYS A C 1
ATOM 602 O O . LYS A 1 80 ? -14.981 -3.030 11.795 1.00 95.50 80 LYS A O 1
ATOM 607 N N . ARG A 1 81 ? -14.837 -2.108 9.749 1.00 94.88 81 ARG A N 1
ATOM 608 C CA . ARG A 1 81 ? -14.596 -0.734 10.215 1.00 94.88 81 ARG A CA 1
ATOM 609 C C . ARG A 1 81 ? -15.717 -0.252 11.132 1.00 94.88 81 ARG A C 1
ATOM 611 O O . ARG A 1 81 ? -15.428 0.245 12.214 1.00 94.88 81 ARG A O 1
ATOM 618 N N . ASN A 1 82 ? -16.975 -0.478 10.753 1.00 91.62 82 ASN A N 1
ATOM 619 C CA . ASN A 1 82 ? -18.123 -0.106 11.586 1.00 91.62 82 ASN A CA 1
ATOM 620 C C . ASN A 1 82 ? -18.112 -0.848 12.936 1.00 91.62 82 ASN A C 1
ATOM 622 O O . ASN A 1 82 ? -18.457 -0.272 13.963 1.00 91.62 82 ASN A O 1
ATOM 626 N N . THR A 1 83 ? -17.649 -2.104 12.961 1.00 91.19 83 THR A N 1
ATOM 627 C CA . THR A 1 83 ? -17.469 -2.853 14.219 1.00 91.19 83 THR A CA 1
ATOM 628 C C . THR A 1 83 ? -16.394 -2.214 15.100 1.00 91.19 83 THR A C 1
ATOM 630 O O . THR A 1 83 ? -16.622 -2.021 16.291 1.00 91.19 83 THR A O 1
ATOM 633 N N . PHE A 1 84 ? -15.243 -1.843 14.526 1.00 91.06 84 PHE A N 1
ATOM 634 C CA . PHE A 1 84 ? -14.196 -1.126 15.261 1.00 91.06 84 PHE A CA 1
ATOM 635 C C . PHE A 1 84 ? -14.678 0.236 15.772 1.00 91.06 84 PHE A C 1
ATOM 637 O O . PHE A 1 84 ? -14.350 0.606 16.894 1.00 91.06 84 PHE A O 1
ATOM 644 N N . GLN A 1 85 ? -15.494 0.953 14.997 1.00 88.81 85 GLN A N 1
ATOM 645 C CA . GLN A 1 85 ? -16.060 2.241 15.401 1.00 88.81 85 GLN A CA 1
ATOM 646 C C . GLN A 1 85 ? -16.952 2.114 16.643 1.00 88.81 85 GLN A C 1
ATOM 648 O O . GLN A 1 85 ? -16.786 2.881 17.588 1.00 88.81 85 GLN A O 1
ATOM 653 N N . VAL A 1 86 ? -17.835 1.110 16.682 1.00 86.38 86 VAL A N 1
ATOM 654 C CA . VAL A 1 86 ? -18.680 0.820 17.857 1.00 86.38 86 VAL A CA 1
ATOM 655 C C . VAL A 1 86 ? -17.840 0.380 19.062 1.00 86.38 86 VAL A C 1
ATOM 657 O O . VAL A 1 86 ? -18.147 0.729 20.197 1.00 86.38 86 VAL A O 1
ATOM 660 N N . GLN A 1 87 ? -16.757 -0.368 18.841 1.00 83.88 87 GLN A N 1
ATOM 661 C CA . GLN A 1 87 ? -15.852 -0.782 19.920 1.00 83.88 87 GLN A CA 1
ATOM 662 C C . GLN A 1 87 ? -15.024 0.382 20.482 1.00 83.88 87 GLN A C 1
ATOM 664 O O . GLN A 1 87 ? -14.667 0.356 21.657 1.00 83.88 87 GLN A O 1
ATOM 669 N N . TYR A 1 88 ? -14.719 1.393 19.662 1.00 78.44 88 TYR A N 1
ATOM 670 C CA . TYR A 1 88 ? -13.881 2.529 20.047 1.00 78.44 88 TYR A CA 1
ATOM 671 C C . TYR A 1 88 ? -14.645 3.656 20.762 1.00 78.44 88 TYR A C 1
ATOM 673 O O . TYR A 1 88 ? -14.028 4.521 21.374 1.00 78.44 88 TYR A O 1
ATOM 681 N N . SER A 1 89 ? -15.982 3.657 20.762 1.00 64.69 89 SER A N 1
ATOM 682 C CA . SER A 1 89 ? -16.759 4.644 21.533 1.00 64.69 89 SER A CA 1
ATOM 683 C C . SER A 1 89 ? -16.655 4.483 23.065 1.00 64.69 89 SER A C 1
ATOM 685 O O . SER A 1 89 ? -17.293 5.240 23.789 1.00 64.69 89 SER A O 1
ATOM 687 N N . GLY A 1 90 ? -15.852 3.533 23.565 1.00 55.31 90 GLY A N 1
ATOM 688 C CA . GLY A 1 90 ? -15.421 3.433 24.965 1.00 55.31 90 GLY A CA 1
ATOM 689 C C . GLY A 1 90 ? -13.916 3.706 25.100 1.00 55.31 90 GLY A C 1
ATOM 690 O O . GLY A 1 90 ? -13.141 3.284 24.250 1.00 55.31 90 GLY A O 1
ATOM 691 N N . GLU A 1 91 ? -13.506 4.407 26.159 1.00 53.62 91 GLU A N 1
ATOM 692 C CA . GLU A 1 91 ? -12.198 5.060 26.405 1.00 53.62 91 GLU A CA 1
ATOM 693 C C . GLU A 1 91 ? -10.932 4.156 26.470 1.00 53.62 91 GLU A C 1
ATOM 695 O O . GLU A 1 91 ? -10.018 4.417 27.249 1.00 53.62 91 GLU A O 1
ATOM 700 N N . ASN A 1 92 ? -10.812 3.096 25.666 1.00 57.53 92 ASN A N 1
ATOM 701 C CA . ASN A 1 92 ? -9.654 2.195 25.671 1.00 57.53 92 ASN A CA 1
ATOM 702 C C . ASN A 1 92 ? -8.831 2.282 24.377 1.00 57.53 92 ASN A C 1
ATOM 704 O O . ASN A 1 92 ? -9.367 2.256 23.277 1.00 57.53 92 ASN A O 1
ATOM 708 N N . ASN A 1 93 ? -7.498 2.316 24.515 1.00 61.12 93 ASN A N 1
ATOM 709 C CA . ASN A 1 93 ? -6.530 2.390 23.404 1.00 61.12 93 ASN A CA 1
ATOM 710 C C . ASN A 1 93 ? -6.178 1.022 22.768 1.00 61.12 93 ASN A C 1
ATOM 712 O O . ASN A 1 93 ? -5.559 0.981 21.704 1.00 61.12 93 ASN A O 1
ATOM 716 N N . GLU A 1 94 ? -6.555 -0.101 23.392 1.00 63.28 94 GLU A N 1
ATOM 717 C CA . GLU A 1 94 ? -6.333 -1.468 22.877 1.00 63.28 94 GLU A CA 1
ATOM 718 C C . GLU A 1 94 ? -6.918 -1.727 21.461 1.00 63.28 94 GLU A C 1
ATOM 720 O O . GLU A 1 94 ? -6.259 -2.389 20.650 1.00 63.28 94 GLU A O 1
ATOM 725 N N . PRO A 1 95 ? -8.095 -1.182 21.080 1.00 64.62 95 PRO A N 1
ATOM 726 C CA . PRO A 1 95 ? -8.671 -1.407 19.756 1.00 64.62 95 PRO A CA 1
ATOM 727 C C . PRO A 1 95 ? -7.859 -0.788 18.605 1.00 64.62 95 PRO A C 1
ATOM 729 O O . PRO A 1 95 ? -7.970 -1.263 17.475 1.00 64.62 95 PRO A O 1
ATOM 732 N N . ILE A 1 96 ? -7.003 0.216 18.852 1.00 75.44 96 ILE A N 1
ATOM 733 C CA . ILE A 1 96 ? -6.175 0.828 17.793 1.00 75.44 96 ILE A CA 1
ATOM 734 C C . ILE A 1 96 ? -5.112 -0.147 17.278 1.00 75.44 96 ILE A C 1
ATOM 736 O O . ILE A 1 96 ? -4.923 -0.250 16.068 1.00 75.44 96 ILE A O 1
ATOM 740 N N . MET A 1 97 ? -4.440 -0.894 18.162 1.00 78.12 97 MET A N 1
ATOM 741 C CA . MET A 1 97 ? -3.430 -1.875 17.734 1.00 78.12 97 MET A CA 1
ATOM 742 C C . MET A 1 97 ? -4.074 -3.010 16.931 1.00 78.12 97 MET A C 1
ATOM 744 O O . MET A 1 97 ? -3.617 -3.329 15.836 1.00 78.12 97 MET A O 1
ATOM 748 N N . LYS A 1 98 ? -5.216 -3.525 17.409 1.00 87.62 98 LYS A N 1
ATOM 749 C CA . LYS A 1 98 ? -6.019 -4.526 16.686 1.00 87.62 98 LYS A CA 1
ATOM 750 C C . LYS A 1 98 ? -6.492 -4.016 15.320 1.00 87.62 98 LYS A C 1
ATOM 752 O O . LYS A 1 98 ? -6.586 -4.796 14.373 1.00 87.62 98 LYS A O 1
ATOM 757 N N . THR A 1 99 ? -6.768 -2.715 15.206 1.00 92.31 99 THR A N 1
ATOM 758 C CA . THR A 1 99 ? -7.107 -2.074 13.928 1.00 92.31 99 THR A CA 1
ATOM 759 C C . THR A 1 99 ? -5.910 -2.075 12.980 1.00 92.31 99 THR A C 1
ATOM 761 O O . THR A 1 99 ? -6.056 -2.484 11.832 1.00 92.31 99 THR A O 1
ATOM 764 N N . GLY A 1 100 ? -4.721 -1.688 13.454 1.00 94.50 100 GLY A N 1
ATOM 765 C CA . GLY A 1 100 ? -3.490 -1.719 12.660 1.00 94.50 100 GLY A CA 1
ATOM 766 C C . GLY A 1 100 ? -3.158 -3.116 12.128 1.00 94.50 100 GLY A C 1
ATOM 767 O O . GLY A 1 100 ? -2.856 -3.266 10.941 1.00 94.50 100 GLY A O 1
ATOM 768 N N . ASP A 1 101 ? -3.293 -4.149 12.961 1.00 94.50 101 ASP A N 1
ATOM 769 C CA . ASP A 1 101 ? -3.093 -5.545 12.555 1.00 94.50 101 ASP A CA 1
ATOM 770 C C . ASP A 1 101 ? -4.122 -5.989 11.509 1.00 94.50 101 ASP A C 1
ATOM 772 O O . ASP A 1 101 ? -3.764 -6.586 10.489 1.00 94.50 101 ASP A O 1
ATOM 776 N N . TYR A 1 102 ? -5.399 -5.654 11.724 1.00 96.62 102 TYR A N 1
ATOM 777 C CA . TYR A 1 102 ? -6.466 -5.954 10.773 1.00 96.62 102 TYR A CA 1
ATOM 778 C C . TYR A 1 102 ? -6.229 -5.276 9.420 1.00 96.62 102 TYR A C 1
ATOM 780 O O . TYR A 1 102 ? -6.287 -5.941 8.385 1.00 96.62 102 TYR A O 1
ATOM 788 N N . VAL A 1 103 ? -5.926 -3.975 9.418 1.00 97.88 103 VAL A N 1
ATOM 789 C CA . VAL A 1 103 ? -5.649 -3.200 8.200 1.00 97.88 103 VAL A CA 1
ATOM 790 C C . VAL A 1 103 ? -4.423 -3.759 7.479 1.00 97.88 103 VAL A C 1
ATOM 792 O O . VAL A 1 103 ? -4.474 -3.952 6.266 1.00 97.88 103 VAL A O 1
ATOM 795 N N . THR A 1 104 ? -3.355 -4.094 8.214 1.00 97.94 104 THR A N 1
ATOM 796 C CA . THR A 1 104 ? -2.149 -4.722 7.648 1.00 97.94 104 THR A CA 1
ATOM 797 C C . THR A 1 104 ? -2.501 -6.029 6.945 1.00 97.94 104 THR A C 1
ATOM 799 O O . THR A 1 104 ? -2.198 -6.191 5.765 1.00 97.94 104 THR A O 1
ATOM 802 N N . LYS A 1 105 ? -3.173 -6.950 7.650 1.00 97.44 105 LYS A N 1
ATOM 803 C CA . LYS A 1 105 ? -3.565 -8.254 7.103 1.00 97.44 105 LYS A CA 1
ATOM 804 C C . LYS A 1 105 ? -4.450 -8.092 5.870 1.00 97.44 105 LYS A C 1
ATOM 806 O O . LYS A 1 105 ? -4.209 -8.741 4.862 1.00 97.44 105 LYS A O 1
ATOM 811 N N . THR A 1 106 ? -5.444 -7.217 5.948 1.00 97.94 106 THR A N 1
ATOM 812 C CA . THR A 1 106 ? -6.386 -6.957 4.857 1.00 97.94 106 THR A CA 1
ATOM 813 C C . THR A 1 106 ? -5.656 -6.469 3.607 1.00 97.94 106 THR A C 1
ATOM 815 O O . THR A 1 106 ? -5.842 -7.007 2.518 1.00 97.94 106 THR A O 1
ATOM 818 N N . ILE A 1 107 ? -4.787 -5.464 3.749 1.00 98.62 107 ILE A N 1
ATOM 819 C CA . ILE A 1 107 ? -4.044 -4.914 2.615 1.00 98.62 107 ILE A CA 1
ATOM 820 C C . ILE A 1 107 ? -3.121 -5.978 2.018 1.00 98.62 107 ILE A C 1
ATOM 822 O O . ILE A 1 107 ? -3.209 -6.249 0.823 1.00 98.62 107 ILE A O 1
ATOM 826 N N . VAL A 1 108 ? -2.275 -6.594 2.846 1.00 98.44 108 VAL A N 1
ATOM 827 C CA . VAL A 1 108 ? -1.199 -7.483 2.386 1.00 98.44 108 VAL A CA 1
ATOM 828 C C . VAL A 1 108 ? -1.731 -8.821 1.870 1.00 98.44 108 VAL A C 1
ATOM 830 O O . VAL A 1 108 ? -1.236 -9.303 0.860 1.00 98.44 108 VAL A O 1
ATOM 833 N N . ASN A 1 109 ? -2.747 -9.403 2.515 1.00 98.25 109 ASN A N 1
ATOM 834 C CA . ASN A 1 109 ? -3.188 -10.776 2.238 1.00 98.25 109 ASN A CA 1
ATOM 835 C C . ASN A 1 109 ? -4.560 -10.893 1.571 1.00 98.25 109 ASN A C 1
ATOM 837 O O . ASN A 1 109 ? -4.879 -11.966 1.065 1.00 98.25 109 ASN A O 1
ATOM 841 N N . GLU A 1 110 ? -5.382 -9.842 1.565 1.00 98.38 110 GLU A N 1
ATOM 842 C CA . GLU A 1 110 ? -6.735 -9.914 0.991 1.00 98.38 110 GLU A CA 1
ATOM 843 C C . GLU A 1 110 ? -6.895 -9.008 -0.233 1.00 98.38 110 GLU A C 1
ATOM 845 O O . GLU A 1 110 ? -7.566 -9.398 -1.183 1.00 98.38 110 GLU A O 1
ATOM 850 N N . LEU A 1 111 ? -6.260 -7.829 -0.262 1.00 98.69 111 LEU A N 1
ATOM 851 C CA . LEU A 1 111 ? -6.374 -6.888 -1.382 1.00 98.69 111 LEU A CA 1
ATOM 852 C C . LEU A 1 111 ? -5.235 -7.016 -2.395 1.00 98.69 111 LEU A C 1
ATOM 854 O O . LEU A 1 111 ? -5.499 -7.251 -3.572 1.00 98.69 111 LEU A O 1
ATOM 858 N N . ILE A 1 112 ? -3.985 -6.843 -1.956 1.00 98.62 112 ILE A N 1
ATOM 859 C CA . ILE A 1 112 ? -2.798 -6.852 -2.826 1.00 98.62 112 ILE A CA 1
ATOM 860 C C . ILE A 1 112 ? -2.678 -8.132 -3.667 1.00 98.62 112 ILE A C 1
ATOM 862 O O . ILE A 1 112 ? -2.336 -7.999 -4.839 1.00 98.62 112 ILE A O 1
ATOM 866 N N . PRO A 1 113 ? -3.018 -9.340 -3.174 1.00 98.50 113 PRO A N 1
ATOM 867 C CA . PRO A 1 113 ? -2.843 -10.547 -3.979 1.00 98.50 113 PRO A CA 1
ATOM 868 C C . PRO A 1 113 ? -3.699 -10.592 -5.248 1.00 98.50 113 PRO A C 1
ATOM 870 O O . PRO A 1 113 ? -3.332 -11.266 -6.201 1.00 98.50 113 PRO A O 1
ATOM 873 N N . HIS A 1 114 ? -4.811 -9.848 -5.300 1.00 98.62 114 HIS A N 1
ATOM 874 C CA . HIS A 1 114 ? -5.595 -9.688 -6.534 1.00 98.62 114 HIS A CA 1
ATOM 875 C C . HIS A 1 114 ? -4.886 -8.814 -7.567 1.00 98.62 114 HIS A C 1
ATOM 877 O O . HIS A 1 114 ? -5.187 -8.916 -8.750 1.00 98.62 114 HIS A O 1
ATOM 883 N N . TRP A 1 115 ? -3.976 -7.943 -7.128 1.00 98.69 115 TRP A N 1
ATOM 884 C CA . TRP A 1 115 ? -3.251 -7.020 -7.992 1.00 98.69 115 TRP A CA 1
ATOM 885 C C . TRP A 1 115 ? -1.996 -7.619 -8.610 1.00 98.69 115 TRP A C 1
ATOM 887 O O . TRP A 1 115 ? -1.589 -7.096 -9.643 1.00 98.69 115 TRP A O 1
ATOM 897 N N . TYR A 1 116 ? -1.396 -8.666 -8.038 1.00 98.06 116 TYR A N 1
ATOM 898 C CA . TYR A 1 116 ? -0.179 -9.258 -8.601 1.00 98.06 116 TYR A CA 1
ATOM 899 C C . TYR A 1 116 ? -0.343 -9.600 -10.088 1.00 98.06 116 TYR A C 1
ATOM 901 O O . TYR A 1 116 ? -1.377 -10.127 -10.496 1.00 98.06 116 TYR A O 1
ATOM 909 N N . GLY A 1 117 ? 0.655 -9.242 -10.897 1.00 97.50 117 GLY A N 1
ATOM 910 C CA . GLY A 1 117 ? 0.614 -9.405 -12.353 1.00 97.50 117 GLY A CA 1
ATOM 911 C C . GLY A 1 117 ? -0.202 -8.348 -13.109 1.00 97.50 117 GLY A C 1
ATOM 912 O O . GLY A 1 117 ? -0.277 -8.390 -14.333 1.00 97.50 117 GLY A O 1
ATOM 913 N N . THR A 1 118 ? -0.830 -7.378 -12.429 1.00 98.69 118 THR A N 1
ATOM 914 C CA . THR A 1 118 ? -1.469 -6.250 -13.132 1.00 98.69 118 THR A CA 1
ATOM 915 C C . THR A 1 118 ? -0.389 -5.418 -13.804 1.00 98.69 118 THR A C 1
ATOM 917 O O . THR A 1 118 ? 0.513 -4.939 -13.116 1.00 98.69 118 THR A O 1
ATOM 920 N N . HIS A 1 119 ? -0.501 -5.233 -15.117 1.00 98.50 119 HIS A N 1
ATOM 921 C CA . HIS A 1 119 ? 0.509 -4.550 -15.913 1.00 98.50 119 HIS A CA 1
ATOM 922 C C . HIS A 1 119 ? 0.690 -3.087 -15.476 1.00 98.50 119 HIS A C 1
ATOM 924 O O . HIS A 1 119 ? -0.255 -2.394 -15.078 1.00 98.50 119 HIS A O 1
ATOM 930 N N . TRP A 1 120 ? 1.933 -2.627 -15.511 1.00 98.44 120 TRP A N 1
ATOM 931 C CA . TRP A 1 120 ? 2.315 -1.261 -15.211 1.00 98.44 120 TRP A CA 1
ATOM 932 C C . TRP A 1 120 ? 2.313 -0.418 -16.485 1.00 98.44 120 TRP A C 1
ATOM 934 O O . TRP A 1 120 ? 2.862 -0.806 -17.509 1.00 98.44 120 TRP A O 1
ATOM 944 N N . ASP A 1 121 ? 1.778 0.795 -16.379 1.00 97.94 121 ASP A N 1
ATOM 945 C CA . ASP A 1 121 ? 1.984 1.863 -17.357 1.00 97.94 121 ASP A CA 1
ATOM 946 C C . ASP A 1 121 ? 2.054 3.194 -16.605 1.00 97.94 121 ASP A C 1
ATOM 948 O O . ASP A 1 121 ? 1.342 3.392 -15.615 1.00 97.94 121 ASP A O 1
ATOM 952 N N . PHE A 1 122 ? 2.892 4.125 -17.065 1.00 95.88 122 PHE A N 1
ATOM 953 C CA . PHE A 1 122 ? 3.045 5.442 -16.438 1.00 95.88 122 PHE A CA 1
ATOM 954 C C . PHE A 1 122 ? 1.729 6.238 -16.393 1.00 95.88 122 PHE A C 1
ATOM 956 O O . PHE A 1 122 ? 1.454 6.938 -15.419 1.00 95.88 122 PHE A O 1
ATOM 963 N N . ASN A 1 123 ? 0.899 6.097 -17.425 1.00 97.06 123 ASN A N 1
ATOM 964 C CA . ASN A 1 123 ? -0.430 6.688 -17.525 1.00 97.06 123 ASN A CA 1
ATOM 965 C C . ASN A 1 123 ? -1.527 5.726 -17.052 1.00 97.06 123 ASN A C 1
ATOM 967 O O . ASN A 1 123 ? -2.707 6.051 -17.159 1.00 97.06 123 ASN A O 1
ATOM 971 N N . GLY A 1 124 ? -1.171 4.552 -16.530 1.00 97.75 124 GLY A N 1
ATOM 972 C CA . GLY A 1 124 ? -2.112 3.552 -16.053 1.00 97.75 124 GLY A CA 1
ATOM 973 C C . GLY A 1 124 ? -2.887 4.035 -14.829 1.00 97.75 124 GLY A C 1
ATOM 974 O O . GLY A 1 124 ? -2.314 4.405 -13.802 1.00 97.75 124 GLY A O 1
ATOM 975 N N . TYR A 1 125 ? -4.213 3.990 -14.902 1.00 98.19 125 TYR A N 1
ATOM 976 C CA . TYR A 1 125 ? -5.099 4.373 -13.802 1.00 98.19 125 TYR A CA 1
ATOM 977 C C . TYR A 1 125 ? -6.217 3.360 -13.581 1.00 98.19 125 TYR A C 1
ATOM 979 O O . TYR A 1 125 ? -7.259 3.727 -13.032 1.00 98.19 125 TYR A O 1
ATOM 987 N N . THR A 1 126 ? -6.068 2.090 -13.969 1.00 98.44 126 THR A N 1
ATOM 988 C CA . THR A 1 126 ? -7.129 1.116 -13.686 1.00 98.44 126 THR A CA 1
ATOM 989 C C . THR A 1 126 ? -7.477 1.089 -12.192 1.00 98.44 126 THR A C 1
ATOM 991 O O . THR A 1 126 ? -6.701 1.458 -11.306 1.00 98.44 126 THR A O 1
ATOM 994 N N . SER A 1 127 ? -8.723 0.734 -11.906 1.00 97.50 127 SER A N 1
ATOM 995 C CA . SER A 1 127 ? -9.217 0.509 -10.542 1.00 97.50 127 SER A CA 1
ATOM 996 C C . SER A 1 127 ? -9.675 -0.932 -10.338 1.00 97.50 127 SER A C 1
ATOM 998 O O . SER A 1 127 ? -10.356 -1.226 -9.356 1.00 97.50 127 SER A O 1
ATOM 1000 N N . ARG A 1 128 ? -9.328 -1.807 -11.288 1.00 97.94 128 ARG A N 1
ATOM 1001 C CA . ARG A 1 128 ? -9.691 -3.218 -11.317 1.00 97.94 128 ARG A CA 1
ATOM 1002 C C . ARG A 1 128 ? -8.405 -4.043 -11.414 1.00 97.94 128 ARG A C 1
ATOM 1004 O O . ARG A 1 128 ? -7.691 -3.887 -12.403 1.00 97.94 128 ARG A O 1
ATOM 1011 N N . PRO A 1 129 ? -8.115 -4.894 -10.420 1.00 98.00 129 PRO A N 1
ATOM 1012 C CA . PRO A 1 129 ? -6.962 -5.781 -10.483 1.00 98.00 129 PRO A CA 1
ATOM 1013 C C . PRO A 1 129 ? -7.012 -6.674 -11.734 1.00 98.00 129 PRO A C 1
ATOM 1015 O O . PRO A 1 129 ? -8.091 -7.133 -12.119 1.00 98.00 129 PRO A O 1
ATOM 1018 N N . GLY A 1 130 ? -5.865 -6.879 -12.384 1.00 97.50 130 GLY A N 1
ATOM 1019 C CA . GLY A 1 130 ? -5.719 -7.718 -13.578 1.00 97.50 130 GLY A CA 1
ATOM 1020 C C . GLY A 1 130 ? -6.406 -7.193 -14.847 1.00 97.50 130 GLY A C 1
ATOM 1021 O O . GLY A 1 130 ? -6.535 -7.940 -15.813 1.00 97.50 130 GLY A O 1
ATOM 1022 N N . GLN A 1 131 ? -6.891 -5.944 -14.865 1.00 97.38 131 GLN A N 1
ATOM 1023 C CA . GLN A 1 131 ? -7.579 -5.359 -16.024 1.00 97.38 131 GLN A CA 1
ATOM 1024 C C . GLN A 1 131 ? -7.013 -3.983 -16.367 1.00 97.38 131 GLN A C 1
ATOM 1026 O O . GLN A 1 131 ? -7.245 -3.023 -15.631 1.00 97.38 131 GLN A O 1
ATOM 1031 N N . GLY A 1 132 ? -6.362 -3.870 -17.525 1.00 97.62 132 GLY A N 1
ATOM 1032 C CA . GLY A 1 132 ? -5.676 -2.648 -17.946 1.00 97.62 132 GLY A CA 1
ATOM 1033 C C . GLY A 1 132 ? -4.458 -2.343 -17.076 1.00 97.62 132 GLY A C 1
ATOM 1034 O O . GLY A 1 132 ? -4.010 -3.188 -16.303 1.00 97.62 132 GLY A O 1
ATOM 1035 N N . ASP A 1 133 ? -3.961 -1.116 -17.189 1.00 98.56 133 ASP A N 1
ATOM 1036 C CA . ASP A 1 133 ? -2.663 -0.753 -16.624 1.00 98.56 133 ASP A CA 1
ATOM 1037 C C . ASP A 1 133 ? -2.770 0.113 -15.368 1.00 98.56 133 ASP A C 1
ATOM 1039 O O . ASP A 1 133 ? -3.709 0.910 -15.208 1.00 98.56 133 ASP A O 1
ATOM 1043 N N . ILE A 1 134 ? -1.777 0.000 -14.480 1.00 98.69 134 ILE A N 1
ATOM 1044 C CA . ILE A 1 134 ? -1.707 0.785 -13.247 1.00 98.69 134 ILE A CA 1
ATOM 1045 C C . ILE A 1 134 ? -0.321 1.368 -12.961 1.00 98.69 134 ILE A C 1
ATOM 1047 O O . ILE A 1 134 ? 0.655 0.647 -12.764 1.00 98.69 134 ILE A O 1
ATOM 1051 N N . ALA A 1 135 ? -0.242 2.693 -12.836 1.00 98.44 135 ALA A N 1
ATOM 1052 C CA . ALA A 1 135 ? 0.970 3.367 -12.388 1.00 98.44 135 ALA A CA 1
ATOM 1053 C C . ALA A 1 135 ? 1.221 3.127 -10.892 1.00 98.44 135 ALA A C 1
ATOM 1055 O O . ALA A 1 135 ? 0.311 2.805 -10.119 1.00 98.44 135 ALA A O 1
ATOM 1056 N N . CYS A 1 136 ? 2.456 3.368 -10.452 1.00 97.69 136 CYS A N 1
ATOM 1057 C CA . CYS A 1 136 ? 2.896 3.127 -9.078 1.00 97.69 136 CYS A CA 1
ATOM 1058 C C . CYS A 1 136 ? 2.019 3.825 -8.027 1.00 97.69 136 CYS A C 1
ATOM 1060 O O . CYS A 1 136 ? 1.460 3.153 -7.162 1.00 97.69 136 CYS A O 1
ATOM 1062 N N . SER A 1 137 ? 1.805 5.140 -8.133 1.00 97.31 137 SER A N 1
ATOM 1063 C CA . SER A 1 137 ? 0.961 5.875 -7.180 1.00 97.31 137 SER A CA 1
ATOM 1064 C C . SER A 1 137 ? -0.508 5.459 -7.249 1.00 97.31 137 SER A C 1
ATOM 1066 O O . SER A 1 137 ? -1.150 5.309 -6.206 1.00 97.31 137 SER A O 1
ATOM 1068 N N . TYR A 1 138 ? -1.033 5.205 -8.455 1.00 98.56 138 TYR A N 1
ATOM 1069 C CA . TYR A 1 138 ? -2.408 4.734 -8.618 1.00 98.56 138 TYR A CA 1
ATOM 1070 C C . TYR A 1 138 ? -2.623 3.385 -7.942 1.00 98.56 138 TYR A C 1
ATOM 1072 O O . TYR A 1 138 ? -3.654 3.215 -7.296 1.00 98.56 138 TYR A O 1
ATOM 1080 N N . PHE A 1 139 ? -1.666 2.460 -8.000 1.00 98.75 139 PHE A N 1
ATOM 1081 C CA . PHE A 1 139 ? -1.746 1.189 -7.282 1.00 98.75 139 PHE A CA 1
ATOM 1082 C C . PHE A 1 139 ? -1.883 1.406 -5.772 1.00 98.75 139 PHE A C 1
ATOM 1084 O O . PHE A 1 139 ? -2.874 0.977 -5.174 1.00 98.75 139 PHE A O 1
ATOM 1091 N N . ILE A 1 140 ? -0.963 2.166 -5.174 1.00 98.62 140 ILE A N 1
ATOM 1092 C CA . ILE A 1 140 ? -0.938 2.416 -3.727 1.00 98.62 140 ILE A CA 1
ATOM 1093 C C . ILE A 1 140 ? -2.245 3.037 -3.237 1.00 98.62 140 ILE A C 1
ATOM 1095 O O . ILE A 1 140 ? -2.896 2.504 -2.335 1.00 98.62 140 ILE A O 1
ATOM 1099 N N . PHE A 1 141 ? -2.685 4.135 -3.852 1.00 98.50 141 PHE A N 1
ATOM 1100 C CA . PHE A 1 141 ? -3.873 4.844 -3.378 1.00 98.50 141 PHE A CA 1
ATOM 1101 C C . PHE A 1 141 ? -5.189 4.180 -3.794 1.00 98.50 141 PHE A C 1
ATOM 1103 O O . PHE A 1 141 ? -6.224 4.442 -3.180 1.00 98.50 141 PHE A O 1
ATOM 1110 N N . THR A 1 142 ? -5.178 3.274 -4.773 1.00 98.81 142 THR A N 1
ATOM 1111 C CA . THR A 1 142 ? -6.331 2.400 -5.041 1.00 98.81 142 THR A CA 1
ATOM 1112 C C . THR A 1 142 ? -6.481 1.360 -3.949 1.00 98.81 142 THR A C 1
ATOM 1114 O O . THR A 1 142 ? -7.570 1.239 -3.392 1.00 98.81 142 THR A O 1
ATOM 1117 N N . VAL A 1 143 ? -5.391 0.678 -3.586 1.00 98.81 143 VAL A N 1
ATOM 1118 C CA . VAL A 1 143 ? -5.390 -0.315 -2.507 1.00 98.81 143 VAL A CA 1
ATOM 1119 C C . VAL A 1 143 ? -5.777 0.327 -1.176 1.00 98.81 143 VAL A C 1
ATOM 1121 O O . VAL A 1 143 ? -6.629 -0.211 -0.480 1.00 98.81 143 VAL A O 1
ATOM 1124 N N . LEU A 1 144 ? -5.238 1.504 -0.837 1.00 98.75 144 LEU A N 1
ATOM 1125 C CA . LEU A 1 144 ? -5.600 2.210 0.401 1.00 98.75 144 LEU A CA 1
ATOM 1126 C C . LEU A 1 144 ? -7.076 2.631 0.425 1.00 98.75 144 LEU A C 1
ATOM 1128 O O . LEU A 1 144 ? -7.761 2.427 1.426 1.00 98.75 144 LEU A O 1
ATOM 1132 N N . ARG A 1 145 ? -7.602 3.174 -0.679 1.00 98.62 145 ARG A N 1
ATOM 1133 C CA . ARG A 1 145 ? -9.035 3.487 -0.791 1.00 98.62 145 ARG A CA 1
ATOM 1134 C C . ARG A 1 145 ? -9.882 2.227 -0.603 1.00 98.62 145 ARG A C 1
ATOM 1136 O O . ARG A 1 145 ? -10.850 2.240 0.153 1.00 98.62 145 ARG A O 1
ATOM 1143 N N . ASP A 1 146 ? -9.522 1.141 -1.281 1.00 98.69 146 ASP A N 1
ATOM 1144 C CA . ASP A 1 146 ? -10.260 -0.124 -1.220 1.00 98.69 146 ASP A CA 1
ATOM 1145 C C . ASP A 1 146 ? -10.090 -0.844 0.132 1.00 98.69 146 ASP A C 1
ATOM 1147 O O . ASP A 1 146 ? -10.970 -1.603 0.530 1.00 98.69 146 ASP A O 1
ATOM 1151 N N . ALA A 1 147 ? -9.047 -0.507 0.897 1.00 98.50 147 ALA A N 1
ATOM 1152 C CA . ALA A 1 147 ? -8.877 -0.862 2.305 1.00 98.50 147 ALA A CA 1
ATOM 1153 C C . ALA A 1 147 ? -9.723 -0.009 3.269 1.00 98.50 147 ALA A C 1
ATOM 1155 O O . ALA A 1 147 ? -9.602 -0.149 4.485 1.00 98.50 147 ALA A O 1
ATOM 1156 N N . GLY A 1 148 ? -10.586 0.875 2.762 1.00 98.06 148 GLY A N 1
ATOM 1157 C CA . GLY A 1 148 ? -11.546 1.636 3.562 1.00 98.06 148 GLY A CA 1
ATOM 1158 C C . GLY A 1 148 ? -11.041 2.983 4.082 1.00 98.06 148 GLY A C 1
ATOM 1159 O O . GLY A 1 148 ? -11.770 3.637 4.834 1.00 98.06 148 GLY A O 1
ATOM 1160 N N . PHE A 1 149 ? -9.843 3.430 3.682 1.00 98.19 149 PHE A N 1
ATOM 1161 C CA . PHE A 1 149 ? -9.419 4.809 3.930 1.00 98.19 149 PHE A CA 1
ATOM 1162 C C . PHE A 1 149 ? -10.251 5.774 3.080 1.00 98.19 149 PHE A C 1
ATOM 1164 O O . PHE A 1 149 ? -10.410 5.585 1.873 1.00 98.19 149 PHE A O 1
ATOM 1171 N N . ASN A 1 150 ? -10.767 6.833 3.705 1.00 97.94 150 ASN A N 1
ATOM 1172 C CA . ASN A 1 150 ? -11.541 7.853 3.008 1.00 97.94 150 ASN A CA 1
ATOM 1173 C C . ASN A 1 150 ? -10.595 8.830 2.297 1.00 97.94 150 ASN A C 1
ATOM 1175 O O . ASN A 1 150 ? -10.165 9.828 2.873 1.00 97.94 150 ASN A O 1
ATOM 1179 N N . ILE A 1 151 ? -10.213 8.489 1.067 1.00 97.94 151 ILE A N 1
ATOM 1180 C CA . ILE A 1 151 ? -9.295 9.278 0.245 1.00 97.94 151 ILE A CA 1
ATOM 1181 C C . ILE A 1 151 ? -9.820 9.451 -1.172 1.00 97.94 151 ILE A C 1
ATOM 1183 O O . ILE A 1 151 ? -10.396 8.537 -1.769 1.00 97.94 151 ILE A O 1
ATOM 1187 N N . ASN A 1 152 ? -9.500 10.593 -1.776 1.00 97.88 152 ASN A N 1
ATOM 1188 C CA . ASN A 1 152 ? -9.573 10.732 -3.221 1.00 97.88 152 ASN A CA 1
ATOM 1189 C C . ASN A 1 152 ? -8.293 10.172 -3.854 1.00 97.88 152 ASN A C 1
ATOM 1191 O O . ASN A 1 152 ? -7.253 10.836 -3.873 1.00 97.88 152 ASN A O 1
ATOM 1195 N N . ARG A 1 153 ? -8.375 8.955 -4.406 1.00 97.19 153 ARG A N 1
ATOM 1196 C CA . ARG A 1 153 ? -7.201 8.299 -4.998 1.00 97.19 153 ARG A CA 1
ATOM 1197 C C . ARG A 1 153 ? -6.549 9.105 -6.124 1.00 97.19 153 ARG A C 1
ATOM 1199 O O . ARG A 1 153 ? -5.342 9.003 -6.287 1.00 97.19 153 ARG A O 1
ATOM 1206 N N . TYR A 1 154 ? -7.307 9.899 -6.888 1.00 97.44 154 TYR A N 1
ATOM 1207 C CA . TYR A 1 154 ? -6.753 10.685 -7.994 1.00 97.44 154 TYR A CA 1
ATOM 1208 C C . TYR A 1 154 ? -5.868 11.803 -7.461 1.00 97.44 154 TYR A C 1
ATOM 1210 O O . TYR A 1 154 ? -4.725 11.914 -7.885 1.00 97.44 154 TYR A O 1
ATOM 1218 N N . ARG A 1 155 ? -6.351 12.554 -6.463 1.00 97.19 155 ARG A N 1
ATOM 1219 C CA . ARG A 1 155 ? -5.573 13.649 -5.866 1.00 97.19 155 ARG A CA 1
ATOM 1220 C C . ARG A 1 155 ? -4.275 13.133 -5.251 1.00 97.19 155 ARG A C 1
ATOM 1222 O O . ARG A 1 155 ? -3.216 13.677 -5.536 1.00 97.19 155 ARG A O 1
ATOM 1229 N N . PHE A 1 156 ? -4.338 12.047 -4.477 1.00 96.94 156 PHE A N 1
ATOM 1230 C CA . PHE A 1 156 ? -3.134 11.446 -3.894 1.00 96.94 156 PHE A CA 1
ATOM 1231 C C . PHE A 1 156 ? -2.174 10.867 -4.940 1.00 96.94 156 PHE A C 1
ATOM 1233 O O . PHE A 1 156 ? -0.963 10.958 -4.756 1.00 96.94 156 PHE A O 1
ATOM 1240 N N . SER A 1 157 ? -2.693 10.284 -6.027 1.00 96.06 157 SER A N 1
ATOM 1241 C CA . SER A 1 157 ? -1.845 9.680 -7.064 1.00 96.06 157 SER A CA 1
ATOM 1242 C C . SER A 1 157 ? -1.164 10.712 -7.959 1.00 96.06 157 SER A C 1
ATOM 1244 O O . SER A 1 157 ? -0.077 10.447 -8.455 1.00 96.06 157 SER A O 1
ATOM 1246 N N . GLN A 1 158 ? -1.802 11.867 -8.164 1.00 94.75 158 GLN A N 1
ATOM 1247 C CA . GLN A 1 158 ? -1.289 12.968 -8.988 1.00 94.75 158 GLN A CA 1
ATOM 1248 C C . GLN A 1 158 ? -0.369 13.917 -8.213 1.00 94.75 158 GLN A C 1
ATOM 1250 O O . GLN A 1 158 ? 0.419 14.641 -8.816 1.00 94.75 158 GLN A O 1
ATOM 1255 N N . ALA A 1 159 ? -0.466 13.936 -6.883 1.00 92.44 159 ALA A N 1
ATOM 1256 C CA . ALA A 1 159 ? 0.461 14.678 -6.046 1.00 92.44 159 ALA A CA 1
ATOM 1257 C C . ALA A 1 159 ? 1.857 14.032 -6.050 1.00 92.44 159 ALA A C 1
ATOM 1259 O O . ALA A 1 159 ? 2.018 12.824 -6.231 1.00 92.44 159 ALA A O 1
ATOM 1260 N N . HIS A 1 160 ? 2.883 14.853 -5.816 1.00 90.31 160 HIS A N 1
ATOM 1261 C CA . HIS A 1 160 ? 4.259 14.377 -5.699 1.00 90.31 160 HIS A CA 1
ATOM 1262 C C . HIS A 1 160 ? 4.377 13.351 -4.558 1.00 90.31 160 HIS A C 1
ATOM 1264 O O . HIS A 1 160 ? 3.877 13.603 -3.461 1.00 90.31 160 HIS A O 1
ATOM 1270 N N . GLY A 1 161 ? 5.074 12.228 -4.779 1.00 87.81 161 GLY A N 1
ATOM 1271 C CA . GLY A 1 161 ? 5.097 11.090 -3.846 1.00 87.81 161 GLY A CA 1
ATOM 1272 C C . GLY A 1 161 ? 5.441 11.471 -2.400 1.00 87.81 161 GLY A C 1
ATOM 1273 O O . GLY A 1 161 ? 4.767 11.037 -1.466 1.00 87.81 161 GLY A O 1
ATOM 1274 N N . LEU A 1 162 ? 6.417 12.369 -2.210 1.00 92.06 162 LEU A N 1
ATOM 1275 C CA . LEU A 1 162 ? 6.759 12.951 -0.901 1.00 92.06 162 LEU A CA 1
ATOM 1276 C C . LEU A 1 162 ? 5.555 13.612 -0.214 1.00 92.06 162 LEU A C 1
ATOM 1278 O O . LEU A 1 162 ? 5.338 13.410 0.981 1.00 92.06 162 LEU A O 1
ATOM 1282 N N . ASN A 1 163 ? 4.790 14.413 -0.957 1.00 93.44 163 ASN A N 1
ATOM 1283 C CA . ASN A 1 163 ? 3.631 15.129 -0.432 1.00 93.44 163 ASN A CA 1
ATOM 1284 C C . ASN A 1 163 ? 2.526 14.138 -0.083 1.00 93.44 163 ASN A C 1
ATOM 1286 O O . ASN A 1 163 ? 1.941 14.237 0.993 1.00 93.44 163 ASN A O 1
ATOM 1290 N N . SER A 1 164 ? 2.306 13.135 -0.933 1.00 94.06 164 SER A N 1
ATOM 1291 C CA . SER A 1 164 ? 1.316 12.090 -0.693 1.00 94.06 164 SER A CA 1
ATOM 1292 C C . SER A 1 164 ? 1.638 11.270 0.560 1.00 94.06 164 SER A C 1
ATOM 1294 O O . SER A 1 164 ? 0.756 11.089 1.397 1.00 94.06 164 SER A O 1
ATOM 1296 N N . VAL A 1 165 ? 2.894 10.847 0.758 1.00 95.56 165 VAL A N 1
ATOM 1297 C CA . VAL A 1 165 ? 3.317 10.115 1.970 1.00 95.56 165 VAL A CA 1
ATOM 1298 C C . VAL A 1 165 ? 3.212 10.991 3.217 1.00 95.56 165 VAL A C 1
ATOM 1300 O O . VAL A 1 165 ? 2.639 10.560 4.217 1.00 95.56 165 VAL A O 1
ATOM 1303 N N . LYS A 1 166 ? 3.702 12.238 3.169 1.00 94.44 166 LYS A N 1
ATOM 1304 C CA . LYS A 1 166 ? 3.604 13.175 4.303 1.00 94.44 166 LYS A CA 1
ATOM 1305 C C . LYS A 1 166 ? 2.156 13.480 4.683 1.00 94.44 166 LYS A C 1
ATOM 1307 O O . LYS A 1 166 ? 1.842 13.551 5.868 1.00 94.44 166 LYS A O 1
ATOM 1312 N N . ALA A 1 167 ? 1.284 13.671 3.695 1.00 94.94 167 ALA A N 1
ATOM 1313 C CA . ALA A 1 167 ? -0.124 13.960 3.923 1.00 94.94 167 ALA A CA 1
ATOM 1314 C C . ALA A 1 167 ? -0.873 12.736 4.466 1.00 94.94 167 ALA A C 1
ATOM 1316 O O . ALA A 1 167 ? -1.603 12.854 5.452 1.00 94.94 167 ALA A O 1
ATOM 1317 N N . PHE A 1 168 ? -0.662 11.562 3.861 1.00 96.62 168 PHE A N 1
ATOM 1318 C CA . PHE A 1 168 ? -1.342 10.327 4.250 1.00 96.62 168 PHE A CA 1
ATOM 1319 C C . PHE A 1 168 ? -0.912 9.861 5.645 1.00 96.62 168 PHE A C 1
ATOM 1321 O O . PHE A 1 168 ? -1.756 9.613 6.502 1.00 96.62 168 PHE A O 1
ATOM 1328 N N . CYS A 1 169 ? 0.396 9.820 5.907 1.00 95.25 169 CYS A N 1
ATOM 1329 C CA . CYS A 1 169 ? 0.961 9.346 7.171 1.00 95.25 169 CYS A CA 1
ATOM 1330 C C . CYS A 1 169 ? 1.105 10.460 8.226 1.00 95.25 169 CYS A C 1
ATOM 1332 O O . CYS A 1 169 ? 1.844 10.305 9.199 1.00 95.25 169 CYS A O 1
ATOM 1334 N N . LYS A 1 170 ? 0.401 11.590 8.069 1.00 90.38 170 LYS A N 1
ATOM 1335 C CA . LYS A 1 170 ? 0.420 12.693 9.040 1.00 90.38 170 LYS A CA 1
ATOM 1336 C C . LYS A 1 170 ? -0.033 12.212 10.423 1.00 90.38 170 LYS A C 1
ATOM 1338 O O . LYS A 1 170 ? -1.059 11.545 10.543 1.00 90.38 170 LYS A O 1
ATOM 1343 N N . GLY A 1 171 ? 0.680 12.634 11.466 1.00 78.88 171 GLY A N 1
ATOM 1344 C CA . GLY A 1 171 ? 0.384 12.269 12.859 1.00 78.88 171 GLY A CA 1
ATOM 1345 C C . GLY A 1 171 ? 1.315 11.207 13.447 1.00 78.88 171 GLY A C 1
ATOM 1346 O O . GLY A 1 171 ? 1.122 10.820 14.594 1.00 78.88 171 GLY A O 1
ATOM 1347 N N . ASP A 1 172 ? 2.325 10.782 12.688 1.00 81.69 172 ASP A N 1
ATOM 1348 C CA . ASP A 1 172 ? 3.469 9.997 13.157 1.00 81.69 172 ASP A CA 1
ATOM 1349 C C . ASP A 1 172 ? 4.768 10.592 12.580 1.00 81.69 172 ASP A C 1
ATOM 1351 O O . ASP A 1 172 ? 4.730 11.461 11.698 1.00 81.69 172 ASP A O 1
ATOM 1355 N N . SER A 1 173 ? 5.919 10.150 13.082 1.00 81.88 173 SER A N 1
ATOM 1356 C CA . SER A 1 173 ? 7.220 10.540 12.544 1.00 81.88 173 SER A CA 1
ATOM 1357 C C . SER A 1 173 ? 7.402 10.001 11.121 1.00 81.88 173 SER A C 1
ATOM 1359 O O . SER A 1 173 ? 7.181 8.822 10.848 1.00 81.88 173 SER A O 1
ATOM 1361 N N . ILE A 1 174 ? 7.838 10.876 10.212 1.00 92.06 174 ILE A N 1
ATOM 1362 C CA . ILE A 1 174 ? 8.270 10.501 8.862 1.00 92.06 174 ILE A CA 1
ATOM 1363 C C . ILE A 1 174 ? 9.783 10.308 8.895 1.00 92.06 174 ILE A C 1
ATOM 1365 O O . ILE A 1 174 ? 10.517 11.231 9.250 1.00 92.06 174 ILE A O 1
ATOM 1369 N N . LEU A 1 175 ? 10.242 9.121 8.514 1.00 93.19 175 LEU A N 1
ATOM 1370 C CA . LEU A 1 175 ? 11.661 8.826 8.367 1.00 93.19 175 LEU A CA 1
ATOM 1371 C C . LEU A 1 175 ? 12.120 9.297 6.984 1.00 93.19 175 LEU A C 1
ATOM 1373 O O . LEU A 1 175 ? 11.534 8.909 5.975 1.00 93.19 175 LEU A O 1
ATOM 1377 N N . ILE A 1 176 ? 13.150 10.142 6.938 1.00 92.81 176 ILE A N 1
ATOM 1378 C CA . ILE A 1 176 ? 13.751 10.632 5.693 1.00 92.81 176 ILE A CA 1
ATOM 1379 C C . ILE A 1 176 ? 15.227 10.249 5.695 1.00 92.81 176 ILE A C 1
ATOM 1381 O O . ILE A 1 176 ? 15.956 10.632 6.608 1.00 92.81 176 ILE A O 1
ATOM 1385 N N . LEU A 1 177 ? 15.655 9.500 4.681 1.00 90.81 177 LEU A N 1
ATOM 1386 C CA . LEU A 1 177 ? 17.033 9.037 4.510 1.00 90.81 177 LEU A CA 1
ATOM 1387 C C . LEU A 1 177 ? 17.528 9.412 3.114 1.00 90.81 177 LEU A C 1
ATOM 1389 O O . LEU A 1 177 ? 16.789 9.254 2.144 1.00 90.81 177 LEU A O 1
ATOM 1393 N N . ASN A 1 178 ? 18.779 9.860 3.011 1.00 88.06 178 ASN A N 1
ATOM 1394 C CA . ASN A 1 178 ? 19.447 10.100 1.731 1.00 88.06 178 ASN A CA 1
ATOM 1395 C C . ASN A 1 178 ? 20.434 8.961 1.447 1.00 88.06 178 ASN A C 1
ATOM 1397 O O . ASN A 1 178 ? 21.100 8.474 2.361 1.00 88.06 178 ASN A O 1
ATOM 1401 N N . SER A 1 179 ? 20.506 8.515 0.194 1.00 74.56 179 SER A N 1
ATOM 1402 C CA . SER A 1 179 ? 21.237 7.304 -0.197 1.00 74.56 179 SER A CA 1
ATOM 1403 C C . SER A 1 179 ? 22.731 7.513 -0.432 1.00 74.56 179 SER A C 1
ATOM 1405 O O . SER A 1 179 ? 23.408 6.536 -0.744 1.00 74.56 179 SER A O 1
ATOM 1407 N N . ASP A 1 180 ? 23.241 8.743 -0.322 1.00 64.31 180 ASP A N 1
ATOM 1408 C CA . ASP A 1 180 ? 24.597 9.129 -0.747 1.00 64.31 180 ASP A CA 1
ATOM 1409 C C . ASP A 1 180 ? 25.732 8.321 -0.072 1.00 64.31 180 ASP A C 1
ATOM 1411 O O . ASP A 1 180 ? 26.889 8.457 -0.460 1.00 64.31 180 ASP A O 1
ATOM 1415 N N . TYR A 1 181 ? 25.428 7.459 0.911 1.00 49.03 181 TYR A N 1
ATOM 1416 C CA . TYR A 1 181 ? 26.429 6.835 1.779 1.00 49.03 181 TYR A CA 1
ATOM 1417 C C . TYR A 1 181 ? 26.214 5.356 2.151 1.00 49.03 181 TYR A C 1
ATOM 1419 O O . TYR A 1 181 ? 26.995 4.850 2.953 1.00 49.03 181 TYR A O 1
ATOM 1427 N N . VAL A 1 182 ? 25.199 4.635 1.642 1.00 53.06 182 VAL A N 1
ATOM 1428 C CA . VAL A 1 182 ? 24.888 3.291 2.191 1.00 53.06 182 VAL A CA 1
ATOM 1429 C C . VAL A 1 182 ? 24.554 2.250 1.120 1.00 53.06 182 VAL A C 1
ATOM 1431 O O . VAL A 1 182 ? 23.479 2.263 0.525 1.00 53.06 182 VAL A O 1
ATOM 1434 N N . THR A 1 183 ? 25.460 1.286 0.937 1.00 57.78 183 THR A N 1
ATOM 1435 C CA . THR A 1 183 ? 25.288 0.082 0.099 1.00 57.78 183 THR A CA 1
ATOM 1436 C C . THR A 1 183 ? 24.206 -0.878 0.632 1.00 57.78 183 THR A C 1
ATOM 1438 O O . THR A 1 183 ? 23.735 -1.738 -0.105 1.00 57.78 183 THR A O 1
ATOM 1441 N N . GLU A 1 184 ? 23.767 -0.695 1.883 1.00 76.38 184 GLU A N 1
ATOM 1442 C CA . GLU A 1 184 ? 22.840 -1.557 2.642 1.00 76.38 184 GLU A CA 1
ATOM 1443 C C . GLU A 1 184 ? 21.641 -0.772 3.222 1.00 76.38 184 GLU A C 1
ATOM 1445 O O . GLU A 1 184 ? 21.255 -0.907 4.387 1.00 76.38 184 GLU A O 1
ATOM 1450 N N . MET A 1 185 ? 21.044 0.121 2.423 1.00 86.06 185 MET A N 1
ATOM 1451 C CA . MET A 1 185 ? 19.955 0.983 2.904 1.00 86.06 185 MET A CA 1
ATOM 1452 C C . MET A 1 185 ? 18.722 0.193 3.382 1.00 86.06 185 MET A C 1
ATOM 1454 O O . MET A 1 185 ? 18.058 0.609 4.331 1.00 86.06 185 MET A O 1
ATOM 1458 N N . SER A 1 186 ? 18.425 -0.965 2.780 1.00 84.50 186 SER A N 1
ATOM 1459 C CA . SER A 1 186 ? 17.328 -1.842 3.220 1.00 84.50 186 SER A CA 1
ATOM 1460 C C . SER A 1 186 ? 17.488 -2.299 4.668 1.00 84.50 186 SER A C 1
ATOM 1462 O O . SER A 1 186 ? 16.509 -2.322 5.412 1.00 84.50 186 SER A O 1
ATOM 1464 N N . ASP A 1 187 ? 18.715 -2.609 5.077 1.00 86.50 187 ASP A N 1
ATOM 1465 C CA . ASP A 1 187 ? 19.021 -3.188 6.387 1.00 86.50 187 ASP A CA 1
ATOM 1466 C C . ASP A 1 187 ? 19.025 -2.084 7.446 1.00 86.50 187 ASP A C 1
ATOM 1468 O O . ASP A 1 187 ? 18.446 -2.228 8.526 1.00 86.50 187 ASP A O 1
ATOM 1472 N N . SER A 1 188 ? 19.545 -0.911 7.068 1.00 88.88 188 SER A N 1
ATOM 1473 C CA . SER A 1 188 ? 19.412 0.319 7.850 1.00 88.88 188 SER A CA 1
ATOM 1474 C C . SER A 1 188 ? 17.939 0.646 8.112 1.00 88.88 188 SER A C 1
ATOM 1476 O O . SER A 1 188 ? 17.532 0.760 9.268 1.00 88.88 188 SER A O 1
ATOM 1478 N N . ILE A 1 189 ? 17.106 0.716 7.066 1.00 92.19 189 ILE A N 1
ATOM 1479 C CA . ILE A 1 189 ? 15.659 0.953 7.195 1.00 92.19 189 ILE A CA 1
ATOM 1480 C C . ILE A 1 189 ? 15.017 -0.109 8.086 1.00 92.19 189 ILE A C 1
ATOM 1482 O O . ILE A 1 189 ? 14.250 0.225 8.990 1.00 92.19 189 ILE A O 1
ATOM 1486 N N . GLN A 1 190 ? 15.344 -1.382 7.863 1.00 91.56 190 GLN A N 1
ATOM 1487 C CA . GLN A 1 190 ? 14.800 -2.484 8.640 1.00 91.56 190 GLN A CA 1
ATOM 1488 C C . GLN A 1 190 ? 15.123 -2.349 10.132 1.00 91.56 190 GLN A C 1
ATOM 1490 O O . GLN A 1 190 ? 14.252 -2.631 10.954 1.00 91.56 190 GLN A O 1
ATOM 1495 N N . SER A 1 191 ? 16.320 -1.890 10.497 1.00 90.81 191 SER A N 1
ATOM 1496 C CA . SER A 1 191 ? 16.703 -1.660 11.896 1.00 90.81 191 SER A CA 1
ATOM 1497 C C . SER A 1 191 ? 15.963 -0.478 12.543 1.00 90.81 191 SER A C 1
ATOM 1499 O O . SER A 1 191 ? 15.698 -0.496 13.744 1.00 90.81 191 SER A O 1
ATOM 1501 N N . LEU A 1 192 ? 15.579 0.523 11.742 1.00 92.69 192 LEU A N 1
ATOM 1502 C CA . LEU A 1 192 ? 14.964 1.771 12.203 1.00 92.69 192 LEU A CA 1
ATOM 15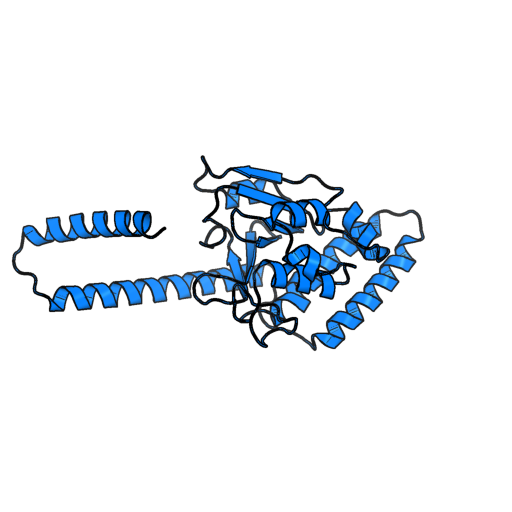03 C C . LEU A 1 192 ? 13.443 1.681 12.383 1.00 92.69 192 LEU A C 1
ATOM 1505 O O . LEU A 1 192 ? 12.872 2.444 13.163 1.00 92.69 192 LEU A O 1
ATOM 1509 N N . ILE A 1 193 ? 12.769 0.778 11.665 1.00 94.31 193 ILE A N 1
ATOM 1510 C CA . ILE A 1 193 ? 11.303 0.662 11.689 1.00 94.31 193 ILE A CA 1
ATOM 1511 C C . ILE A 1 193 ? 10.832 -0.579 12.458 1.00 94.31 193 ILE A C 1
ATOM 1513 O O . ILE A 1 193 ? 11.564 -1.549 12.637 1.00 94.31 193 ILE A O 1
ATOM 1517 N N . LYS A 1 194 ? 9.581 -0.576 12.923 1.00 94.62 194 LYS A N 1
ATOM 1518 C CA . LYS A 1 194 ? 8.948 -1.732 13.580 1.00 94.62 194 LYS A CA 1
ATOM 1519 C C . LYS A 1 194 ? 8.282 -2.633 12.542 1.00 94.62 194 LYS A C 1
ATOM 1521 O O . LYS A 1 194 ? 8.100 -2.229 11.398 1.00 94.62 194 LYS A O 1
ATOM 1526 N N . ASP A 1 195 ? 7.917 -3.849 12.936 1.00 95.62 195 ASP A N 1
ATOM 1527 C CA . ASP A 1 195 ? 7.041 -4.676 12.102 1.00 95.62 195 ASP A CA 1
ATOM 1528 C C . ASP A 1 195 ? 5.730 -3.920 11.830 1.00 95.62 195 ASP A C 1
ATOM 1530 O O . ASP A 1 195 ? 5.180 -3.267 12.722 1.00 95.62 195 ASP A O 1
ATOM 1534 N N . GLY A 1 196 ? 5.253 -3.970 10.587 1.00 95.88 196 GLY A N 1
ATOM 1535 C CA . GLY A 1 196 ? 4.085 -3.211 10.151 1.00 95.88 196 GLY A CA 1
ATOM 1536 C C . GLY A 1 196 ? 4.120 -2.829 8.676 1.00 95.88 196 GLY A C 1
ATOM 1537 O O . GLY A 1 196 ? 5.035 -3.192 7.931 1.00 95.88 196 GLY A O 1
ATOM 1538 N N . LEU A 1 197 ? 3.091 -2.090 8.264 1.00 98.12 197 LEU A N 1
ATOM 1539 C CA . LEU A 1 197 ? 2.936 -1.573 6.909 1.00 98.12 197 LEU A CA 1
ATOM 1540 C C . LEU A 1 197 ? 3.278 -0.082 6.867 1.00 98.12 197 LEU A C 1
ATOM 1542 O O . LEU A 1 197 ? 2.869 0.700 7.733 1.00 98.12 197 LEU A O 1
ATOM 1546 N N . TYR A 1 198 ? 3.996 0.303 5.823 1.00 98.56 198 TYR A N 1
ATOM 1547 C CA . TYR A 1 198 ? 4.515 1.641 5.594 1.00 98.56 198 TYR A CA 1
ATOM 1548 C C . TYR A 1 198 ? 4.276 2.048 4.139 1.00 98.56 198 TYR A C 1
ATOM 1550 O O . TYR A 1 198 ? 4.203 1.198 3.250 1.00 98.56 198 TYR A O 1
ATOM 1558 N N . LEU A 1 199 ? 4.200 3.353 3.891 1.00 98.38 199 LEU A N 1
ATOM 1559 C CA . LEU A 1 199 ? 4.395 3.912 2.555 1.00 98.38 199 LEU A CA 1
ATOM 1560 C C . LEU A 1 199 ? 5.838 4.362 2.406 1.00 98.38 199 LEU A C 1
ATOM 1562 O O . LEU A 1 199 ? 6.410 4.900 3.355 1.00 98.38 199 LEU A O 1
ATOM 1566 N N . VAL A 1 200 ? 6.389 4.200 1.208 1.00 97.88 200 VAL A N 1
ATOM 1567 C CA . VAL A 1 200 ? 7.667 4.791 0.828 1.00 97.88 200 VAL A CA 1
ATOM 1568 C C . VAL A 1 200 ? 7.509 5.611 -0.446 1.00 97.88 200 VAL A C 1
ATOM 1570 O O . VAL A 1 200 ? 6.942 5.141 -1.433 1.00 97.88 200 VAL A O 1
ATOM 1573 N N . ALA A 1 201 ? 8.018 6.840 -0.419 1.00 97.00 201 ALA A N 1
ATOM 1574 C CA . ALA A 1 201 ? 8.289 7.620 -1.616 1.00 97.00 201 ALA A CA 1
ATOM 1575 C C . ALA A 1 201 ? 9.798 7.658 -1.869 1.00 97.00 201 ALA A C 1
ATOM 1577 O O . ALA A 1 201 ? 10.589 7.931 -0.962 1.00 97.00 201 ALA A O 1
ATOM 1578 N N . LEU A 1 202 ? 10.158 7.367 -3.112 1.00 95.31 202 LEU A N 1
ATOM 1579 C CA . LEU A 1 202 ? 11.504 7.385 -3.673 1.00 95.31 202 LEU A CA 1
ATOM 1580 C C . LEU A 1 202 ? 11.618 8.581 -4.637 1.00 95.31 202 LEU A C 1
ATOM 1582 O O . LEU A 1 202 ? 10.646 9.315 -4.825 1.00 95.31 202 LEU A O 1
ATOM 1586 N N . SER A 1 203 ? 12.772 8.777 -5.282 1.00 91.19 203 SER A N 1
ATOM 1587 C CA . SER A 1 203 ? 12.982 9.901 -6.209 1.00 91.19 203 SER A CA 1
ATOM 1588 C C . SER A 1 203 ? 11.939 9.956 -7.332 1.00 91.19 203 SER A C 1
ATOM 1590 O O . SER A 1 203 ? 11.429 11.028 -7.624 1.00 91.19 203 SER A O 1
ATOM 1592 N N . ASN A 1 204 ? 11.602 8.813 -7.940 1.00 88.44 204 ASN A N 1
ATOM 1593 C CA . ASN A 1 204 ? 10.671 8.732 -9.078 1.00 88.44 204 ASN A CA 1
ATOM 1594 C C . ASN A 1 204 ? 9.671 7.576 -8.945 1.00 88.44 204 ASN A C 1
ATOM 1596 O O . ASN A 1 204 ? 9.125 7.099 -9.937 1.00 88.44 204 ASN A O 1
ATOM 1600 N N . HIS A 1 205 ? 9.476 7.066 -7.730 1.00 96.06 205 HIS A N 1
ATOM 1601 C CA . HIS A 1 205 ? 8.694 5.855 -7.520 1.00 96.06 205 HIS A CA 1
ATOM 1602 C C . HIS A 1 205 ? 8.058 5.835 -6.135 1.00 96.06 205 HIS A C 1
ATOM 1604 O O . HIS A 1 205 ? 8.511 6.526 -5.222 1.00 96.06 205 HIS A O 1
ATOM 1610 N N . VAL A 1 206 ? 6.996 5.053 -5.974 1.00 97.50 206 VAL A N 1
ATOM 1611 C CA . VAL A 1 206 ? 6.318 4.873 -4.689 1.00 97.50 206 VAL A CA 1
ATOM 1612 C C . VAL A 1 206 ? 5.920 3.418 -4.508 1.00 97.50 206 VAL A C 1
ATOM 1614 O O . VAL A 1 206 ? 5.641 2.709 -5.476 1.00 97.50 206 VAL A O 1
ATOM 1617 N N . GLY A 1 207 ? 5.852 2.982 -3.257 1.00 98.31 207 GLY A N 1
ATOM 1618 C CA . GLY A 1 207 ? 5.399 1.638 -2.940 1.00 98.31 207 GLY A CA 1
ATOM 1619 C C . GLY A 1 207 ? 4.959 1.481 -1.494 1.00 98.31 207 GLY A C 1
ATOM 1620 O O . GLY A 1 207 ? 5.046 2.409 -0.684 1.00 98.31 207 GLY A O 1
ATOM 1621 N N . PHE A 1 208 ? 4.514 0.274 -1.168 1.00 98.75 208 PHE A N 1
ATOM 1622 C CA . PHE A 1 208 ? 4.424 -0.170 0.212 1.00 98.75 208 PHE A CA 1
ATOM 1623 C C . PHE A 1 208 ? 5.764 -0.752 0.651 1.00 98.75 208 PHE A C 1
ATOM 1625 O O . PHE A 1 208 ? 6.424 -1.468 -0.104 1.00 98.75 208 PHE A O 1
ATOM 1632 N N . LEU A 1 209 ? 6.115 -0.501 1.907 1.00 98.31 209 LEU A N 1
ATOM 1633 C CA . LEU A 1 209 ? 7.085 -1.305 2.635 1.00 98.31 209 LEU A CA 1
ATOM 1634 C C . LEU A 1 209 ? 6.342 -2.142 3.668 1.00 98.31 209 LEU A C 1
ATOM 1636 O O . LEU A 1 209 ? 5.575 -1.612 4.474 1.00 98.31 209 LEU A O 1
ATOM 1640 N N . TYR A 1 210 ? 6.582 -3.447 3.654 1.00 98.38 210 TYR A N 1
ATOM 1641 C CA . TYR A 1 210 ? 6.059 -4.356 4.663 1.00 98.38 210 TYR A CA 1
ATOM 1642 C C . TYR A 1 210 ? 7.222 -4.972 5.431 1.00 98.38 210 TYR A C 1
ATOM 1644 O O . TYR A 1 210 ? 8.030 -5.703 4.858 1.00 98.38 210 TYR A O 1
ATOM 1652 N N . LYS A 1 211 ? 7.328 -4.654 6.726 1.00 97.50 211 LYS A N 1
ATOM 1653 C CA . LYS A 1 211 ? 8.320 -5.264 7.613 1.00 97.50 211 LYS A CA 1
ATOM 1654 C C . LYS A 1 211 ? 7.658 -6.356 8.440 1.00 97.50 211 LYS A C 1
ATOM 1656 O O . LYS A 1 211 ? 6.682 -6.093 9.147 1.00 97.50 211 LYS A O 1
ATOM 1661 N N . LYS A 1 212 ? 8.211 -7.566 8.377 1.00 96.19 212 LYS A N 1
ATOM 1662 C CA . LYS A 1 212 ? 7.741 -8.706 9.164 1.00 96.19 212 LYS A CA 1
ATOM 1663 C C . LYS A 1 212 ? 8.878 -9.663 9.477 1.00 96.19 212 LYS A C 1
ATOM 1665 O O . LYS A 1 212 ? 9.579 -10.087 8.564 1.00 96.19 212 LYS A O 1
ATOM 1670 N N . ALA A 1 213 ? 9.030 -10.031 10.750 1.00 92.69 213 ALA A N 1
ATOM 1671 C CA . ALA A 1 213 ? 9.926 -11.107 11.187 1.00 92.69 213 ALA A CA 1
ATOM 1672 C C . ALA A 1 213 ? 11.356 -10.990 10.615 1.00 92.69 213 ALA A C 1
ATOM 1674 O O . ALA A 1 213 ? 11.901 -11.950 10.075 1.00 92.69 213 ALA A O 1
ATOM 1675 N N . GLY A 1 214 ? 11.942 -9.790 10.684 1.00 92.06 214 GLY A N 1
ATOM 1676 C CA . GLY A 1 214 ? 13.300 -9.547 10.180 1.00 92.06 214 GLY A CA 1
ATOM 1677 C C . GLY A 1 214 ? 13.426 -9.552 8.654 1.00 92.06 214 GLY A C 1
ATOM 1678 O O . GLY A 1 214 ? 14.535 -9.631 8.141 1.00 92.06 214 GLY A O 1
ATOM 1679 N N . ASN A 1 215 ? 12.317 -9.438 7.919 1.00 95.00 215 ASN A N 1
ATOM 1680 C CA . ASN A 1 215 ? 12.300 -9.263 6.467 1.00 95.00 215 ASN A CA 1
ATOM 1681 C C . ASN A 1 215 ? 11.642 -7.930 6.107 1.00 95.00 215 ASN A C 1
ATOM 1683 O O . ASN A 1 215 ? 10.708 -7.484 6.778 1.00 95.00 215 ASN A O 1
ATOM 1687 N N . LEU A 1 216 ? 12.161 -7.279 5.065 1.00 97.12 216 LEU A N 1
ATOM 1688 C CA . LEU A 1 216 ? 11.614 -6.044 4.514 1.00 97.12 216 LEU A CA 1
ATOM 1689 C C . LEU A 1 216 ? 11.235 -6.285 3.055 1.00 97.12 216 LEU A C 1
ATOM 1691 O O . LEU A 1 216 ? 12.098 -6.558 2.220 1.00 97.12 216 LEU A O 1
ATOM 1695 N N . PHE A 1 217 ? 9.946 -6.173 2.764 1.00 97.88 217 PHE A N 1
ATOM 1696 C CA . PHE A 1 217 ? 9.398 -6.356 1.429 1.00 97.88 217 PHE A CA 1
ATOM 1697 C C . PHE A 1 217 ? 9.023 -5.014 0.817 1.00 97.88 217 PHE A C 1
ATOM 1699 O O . PHE A 1 217 ? 8.466 -4.152 1.502 1.00 97.88 217 PHE A O 1
ATOM 1706 N N . PHE A 1 218 ? 9.283 -4.869 -0.477 1.00 98.00 218 PHE A N 1
ATOM 1707 C CA . PHE A 1 218 ? 8.809 -3.771 -1.300 1.00 98.00 218 PHE A CA 1
ATOM 1708 C C . PHE A 1 218 ? 7.678 -4.276 -2.195 1.00 98.00 218 PHE A C 1
ATOM 1710 O O . PHE A 1 218 ? 7.855 -5.237 -2.939 1.00 98.00 218 PHE A O 1
ATOM 1717 N N . ILE A 1 219 ? 6.501 -3.660 -2.088 1.00 98.69 219 ILE A N 1
ATOM 1718 C CA . ILE A 1 219 ? 5.323 -4.023 -2.884 1.00 98.69 219 ILE A CA 1
ATOM 1719 C C . ILE A 1 219 ? 4.920 -2.811 -3.711 1.00 98.69 219 ILE A C 1
ATOM 1721 O O . ILE A 1 219 ? 4.619 -1.747 -3.163 1.00 98.69 219 ILE A O 1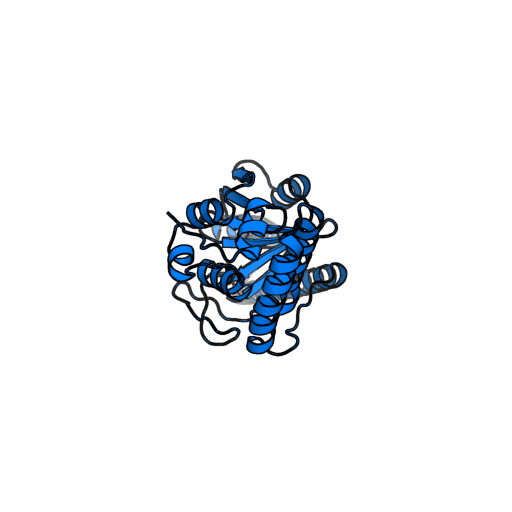
ATOM 1725 N N . HIS A 1 220 ? 4.911 -2.956 -5.029 1.00 98.50 220 HIS A N 1
ATOM 1726 C CA . HIS A 1 220 ? 4.743 -1.832 -5.943 1.00 98.50 220 HIS A CA 1
ATOM 1727 C C . HIS A 1 220 ? 4.222 -2.289 -7.303 1.00 98.50 220 HIS A C 1
ATOM 1729 O O . HIS A 1 220 ? 4.300 -3.467 -7.632 1.00 98.50 220 HIS A O 1
ATOM 1735 N N . SER A 1 221 ? 3.728 -1.334 -8.095 1.00 98.44 221 SER A N 1
ATOM 1736 C CA . SER A 1 221 ? 3.578 -1.514 -9.543 1.00 98.44 221 SER A CA 1
ATOM 1737 C C . SER A 1 221 ? 4.926 -1.220 -10.200 1.00 98.44 221 SER A C 1
ATOM 1739 O O . SER A 1 221 ? 5.405 -0.084 -10.117 1.00 98.44 221 SER A O 1
ATOM 1741 N N . ASN A 1 222 ? 5.596 -2.241 -10.728 1.00 97.56 222 ASN A N 1
ATOM 1742 C CA . ASN A 1 222 ? 6.974 -2.164 -11.202 1.00 97.56 222 ASN A CA 1
ATOM 1743 C C . ASN A 1 222 ? 7.065 -1.558 -12.604 1.00 97.56 222 ASN A C 1
ATOM 1745 O O . ASN A 1 222 ? 6.432 -2.044 -13.528 1.00 97.56 222 ASN A O 1
ATOM 1749 N N . TYR A 1 223 ? 7.885 -0.517 -12.767 1.00 95.44 223 TYR A N 1
ATOM 1750 C CA . TYR A 1 223 ? 8.162 0.092 -14.073 1.00 95.44 223 TYR A CA 1
ATOM 1751 C C . TYR A 1 223 ? 9.331 -0.571 -14.814 1.00 95.44 223 TYR A C 1
ATOM 1753 O O . TYR A 1 223 ? 9.569 -0.280 -15.986 1.00 95.44 223 TYR A O 1
ATOM 1761 N N . LEU A 1 224 ? 10.083 -1.429 -14.126 1.00 94.19 224 LEU A N 1
ATOM 1762 C CA . LEU A 1 224 ? 11.084 -2.309 -14.716 1.00 94.19 224 LEU A CA 1
ATOM 1763 C C . LEU A 1 224 ? 10.416 -3.620 -15.138 1.00 94.19 224 LEU A C 1
ATOM 1765 O O . LEU A 1 224 ? 9.322 -3.931 -14.668 1.00 94.19 224 LEU A O 1
ATOM 1769 N N . TYR A 1 225 ? 11.084 -4.403 -15.987 1.00 90.75 225 TYR A N 1
ATOM 1770 C CA . TYR A 1 225 ? 10.640 -5.756 -16.330 1.00 90.75 225 TYR A CA 1
ATOM 1771 C C . TYR A 1 225 ? 10.371 -6.578 -15.048 1.00 90.75 225 TYR A C 1
ATOM 1773 O O . TYR A 1 225 ? 11.176 -6.493 -14.113 1.00 90.75 225 TYR A O 1
ATOM 1781 N N . PRO A 1 226 ? 9.269 -7.354 -14.962 1.00 94.12 226 PRO A N 1
ATOM 1782 C CA . PRO A 1 226 ? 8.292 -7.687 -16.011 1.00 94.12 226 PRO A CA 1
ATOM 1783 C C . PRO A 1 226 ? 7.123 -6.697 -16.172 1.00 94.12 226 PRO A C 1
ATOM 1785 O O . PRO A 1 226 ? 6.119 -7.038 -16.785 1.00 94.12 226 PRO A O 1
ATOM 1788 N N . ASN A 1 227 ? 7.251 -5.466 -15.672 1.00 96.56 227 ASN A N 1
ATOM 1789 C CA . ASN A 1 227 ? 6.266 -4.395 -15.825 1.00 96.56 227 ASN A CA 1
ATOM 1790 C C . ASN A 1 227 ? 4.913 -4.720 -15.186 1.00 96.56 227 ASN A C 1
ATOM 1792 O O . ASN A 1 227 ? 3.867 -4.569 -15.809 1.00 96.56 227 ASN A O 1
ATOM 1796 N N . GLU A 1 228 ? 4.919 -5.164 -13.931 1.00 98.06 228 GLU A N 1
ATOM 1797 C CA . GLU A 1 228 ? 3.697 -5.573 -13.242 1.00 98.06 228 GLU A CA 1
ATOM 1798 C C . GLU A 1 228 ? 3.704 -5.239 -11.749 1.00 98.06 228 GLU A C 1
ATOM 1800 O O . GLU A 1 228 ? 4.734 -4.923 -11.147 1.00 98.06 228 GLU A O 1
ATOM 1805 N N . VAL A 1 229 ? 2.537 -5.324 -11.117 1.00 98.62 229 VAL A N 1
ATOM 1806 C CA . VAL A 1 229 ? 2.447 -5.306 -9.657 1.00 98.62 229 VAL A CA 1
ATOM 1807 C C . VAL A 1 229 ? 3.060 -6.574 -9.082 1.00 98.62 229 VAL A C 1
ATOM 1809 O O . VAL A 1 229 ? 2.632 -7.683 -9.396 1.00 98.62 229 VAL A O 1
ATOM 1812 N N . MET A 1 230 ? 4.012 -6.402 -8.170 1.00 97.62 230 MET A N 1
ATOM 1813 C CA . MET A 1 230 ? 4.768 -7.502 -7.583 1.00 97.62 230 MET A CA 1
ATOM 1814 C C . MET A 1 230 ? 5.189 -7.207 -6.140 1.00 97.62 230 MET A C 1
ATOM 1816 O O . MET A 1 230 ? 4.999 -6.105 -5.614 1.00 97.62 230 MET A O 1
ATOM 1820 N N . ILE A 1 231 ? 5.742 -8.230 -5.492 1.00 97.06 231 ILE A N 1
ATOM 1821 C CA . ILE A 1 231 ? 6.401 -8.148 -4.192 1.00 97.06 231 ILE A CA 1
ATOM 1822 C C . ILE A 1 231 ? 7.838 -8.636 -4.334 1.00 97.06 231 ILE A C 1
ATOM 1824 O O . ILE A 1 231 ? 8.084 -9.709 -4.874 1.00 97.06 231 ILE A O 1
ATOM 1828 N N . GLU A 1 232 ? 8.773 -7.863 -3.798 1.00 95.50 232 GLU A N 1
ATOM 1829 C CA . GLU A 1 232 ? 10.200 -8.171 -3.800 1.00 95.50 232 GLU A CA 1
ATOM 1830 C C . GLU A 1 232 ? 10.776 -8.025 -2.392 1.00 95.50 232 GLU A C 1
ATOM 1832 O O . GLU A 1 232 ? 10.265 -7.257 -1.571 1.00 95.50 232 GLU A O 1
ATOM 1837 N N . LEU A 1 233 ? 11.885 -8.704 -2.097 1.00 95.38 233 LEU A N 1
ATOM 1838 C CA . LEU A 1 233 ? 12.732 -8.272 -0.987 1.00 95.38 233 LEU A CA 1
ATOM 1839 C C . LEU A 1 233 ? 13.304 -6.890 -1.313 1.00 95.38 233 LEU A C 1
ATOM 1841 O O . LEU A 1 233 ? 13.897 -6.692 -2.373 1.00 95.38 233 LEU A O 1
ATOM 1845 N N . ALA A 1 234 ? 13.193 -5.943 -0.382 1.00 94.94 234 ALA A N 1
ATOM 1846 C CA . ALA A 1 234 ? 13.684 -4.581 -0.587 1.00 94.94 234 ALA A CA 1
ATOM 1847 C C . ALA A 1 234 ? 15.197 -4.542 -0.889 1.00 94.94 234 ALA A C 1
ATOM 1849 O O . ALA A 1 234 ? 15.653 -3.718 -1.675 1.00 94.94 234 ALA A O 1
ATOM 1850 N N . SER A 1 235 ? 15.972 -5.472 -0.320 1.00 91.31 235 SER A N 1
ATOM 1851 C CA . SER A 1 235 ? 17.412 -5.618 -0.581 1.00 91.31 235 SER A CA 1
ATOM 1852 C C . SER A 1 235 ? 17.742 -6.138 -1.987 1.00 91.31 235 SER A C 1
ATOM 1854 O O . SER A 1 235 ? 18.877 -5.994 -2.444 1.00 91.31 235 SER A O 1
ATOM 1856 N N . LYS A 1 236 ? 16.775 -6.747 -2.684 1.00 90.69 236 LYS A N 1
ATOM 1857 C CA . LYS A 1 236 ? 16.937 -7.307 -4.035 1.00 90.69 236 LYS A CA 1
ATOM 1858 C C . LYS A 1 236 ? 16.304 -6.432 -5.114 1.00 90.69 236 LYS A C 1
ATOM 1860 O O . LYS A 1 236 ? 16.869 -6.333 -6.199 1.00 90.69 236 LYS A O 1
ATOM 1865 N N . SER A 1 237 ? 15.237 -5.708 -4.783 1.00 92.44 237 SER A N 1
ATOM 1866 C CA . SER A 1 237 ? 14.539 -4.819 -5.713 1.00 92.44 237 SER A CA 1
ATOM 1867 C C . SER A 1 237 ? 15.459 -3.734 -6.288 1.00 92.44 237 SER A C 1
ATOM 1869 O O . SER A 1 237 ? 16.024 -2.907 -5.563 1.00 92.44 237 SER A O 1
ATOM 1871 N N . GLU A 1 238 ? 15.618 -3.719 -7.611 1.00 92.12 238 GLU A N 1
ATOM 1872 C CA . GLU A 1 238 ? 16.320 -2.641 -8.316 1.00 92.12 238 GLU A CA 1
ATOM 1873 C C . GLU A 1 238 ? 15.545 -1.323 -8.212 1.00 92.12 238 GLU A C 1
ATOM 1875 O O . GLU A 1 238 ? 16.134 -0.284 -7.906 1.00 92.12 238 GLU A O 1
ATOM 1880 N N . ALA A 1 239 ? 14.219 -1.377 -8.374 1.00 93.00 239 ALA A N 1
ATOM 1881 C CA . ALA A 1 239 ? 13.345 -0.212 -8.276 1.00 93.00 239 ALA A CA 1
ATOM 1882 C C . ALA A 1 239 ? 13.428 0.457 -6.893 1.00 93.00 239 ALA A C 1
ATOM 1884 O O . ALA A 1 239 ? 13.390 1.684 -6.801 1.00 93.00 239 ALA A O 1
ATOM 1885 N N . PHE A 1 240 ? 13.588 -0.329 -5.822 1.00 94.06 240 PHE A N 1
ATOM 1886 C CA . PHE A 1 240 ? 13.775 0.208 -4.474 1.00 94.06 240 PHE A CA 1
ATOM 1887 C C . PHE A 1 240 ? 15.140 0.880 -4.283 1.00 94.06 240 PHE A C 1
ATOM 1889 O O . PHE A 1 240 ? 15.222 1.937 -3.662 1.00 94.06 240 PHE A O 1
ATOM 1896 N N . ARG A 1 241 ? 16.211 0.287 -4.829 1.00 90.88 241 ARG A N 1
ATOM 1897 C CA . ARG A 1 241 ? 17.592 0.781 -4.672 1.00 90.88 241 ARG A CA 1
ATOM 1898 C C . ARG A 1 241 ? 17.928 1.955 -5.595 1.00 90.88 241 ARG A C 1
ATOM 1900 O O . ARG A 1 241 ? 18.869 2.694 -5.316 1.00 90.88 241 ARG A O 1
ATOM 1907 N N . SER A 1 242 ? 17.178 2.143 -6.682 1.00 86.56 242 SER A N 1
ATOM 1908 C CA . SER A 1 242 ? 17.387 3.191 -7.691 1.00 86.56 242 SER A CA 1
ATOM 1909 C C . SER A 1 242 ? 16.909 4.588 -7.252 1.00 86.56 242 SER A C 1
ATOM 1911 O O . SER A 1 242 ? 16.131 5.240 -7.954 1.00 86.56 242 SER A O 1
ATOM 1913 N N . THR A 1 243 ? 17.351 5.081 -6.100 1.00 90.12 243 THR A N 1
ATOM 1914 C CA . THR A 1 243 ? 16.883 6.361 -5.548 1.00 90.12 243 THR A CA 1
ATOM 1915 C C . THR A 1 243 ? 17.983 7.084 -4.787 1.00 90.12 243 THR A C 1
ATOM 1917 O O . THR A 1 243 ? 18.881 6.438 -4.257 1.00 90.12 243 THR A O 1
ATOM 1920 N N . SER A 1 244 ? 17.874 8.411 -4.686 1.00 89.81 244 SER A N 1
ATOM 1921 C CA . SER A 1 244 ? 18.700 9.232 -3.791 1.00 89.81 244 SER A CA 1
ATOM 1922 C C . SER A 1 244 ? 18.051 9.490 -2.431 1.00 89.81 244 SER A C 1
ATOM 1924 O O . SER A 1 244 ? 18.716 9.936 -1.499 1.00 89.81 244 SER A O 1
ATOM 1926 N N . ILE A 1 245 ? 16.749 9.219 -2.304 1.00 92.31 245 ILE A N 1
ATOM 1927 C CA . ILE A 1 245 ? 15.958 9.559 -1.122 1.00 92.31 245 ILE A CA 1
ATOM 1928 C C . ILE A 1 245 ? 14.945 8.463 -0.792 1.00 92.31 245 ILE A C 1
ATOM 1930 O O . ILE A 1 245 ? 14.345 7.858 -1.682 1.00 92.31 245 ILE A O 1
ATOM 1934 N N . TYR A 1 246 ? 14.727 8.245 0.501 1.00 95.12 246 TYR A N 1
ATOM 1935 C CA . TYR A 1 246 ? 13.675 7.396 1.043 1.00 95.12 246 TYR A CA 1
ATOM 1936 C C . TYR A 1 246 ? 12.853 8.215 2.025 1.00 95.12 246 TYR A C 1
ATOM 1938 O O . TYR A 1 246 ? 13.376 8.698 3.027 1.00 95.12 246 TYR A O 1
ATOM 1946 N N . VAL A 1 247 ? 11.563 8.366 1.745 1.00 96.06 247 VAL A N 1
ATOM 1947 C CA . VAL A 1 247 ? 10.609 9.035 2.633 1.00 96.06 247 VAL A CA 1
ATOM 1948 C C . VAL A 1 247 ? 9.595 7.998 3.066 1.00 96.06 247 VAL A C 1
ATOM 1950 O O . VAL A 1 247 ? 8.766 7.571 2.266 1.00 96.06 247 VAL A O 1
ATOM 1953 N N . ILE A 1 248 ? 9.670 7.591 4.327 1.00 97.25 248 ILE A N 1
ATOM 1954 C CA . ILE A 1 248 ? 8.926 6.455 4.861 1.00 97.25 248 ILE A CA 1
ATOM 1955 C C . ILE A 1 248 ? 7.948 6.945 5.921 1.00 97.25 248 ILE A C 1
ATOM 1957 O O . ILE A 1 248 ? 8.334 7.571 6.909 1.00 97.25 248 ILE A O 1
ATOM 1961 N N . GLY A 1 249 ? 6.670 6.645 5.710 1.00 97.50 249 GLY A N 1
ATOM 1962 C CA . GLY A 1 249 ? 5.592 6.971 6.634 1.00 97.50 249 GLY A CA 1
ATOM 1963 C C . GLY A 1 249 ? 4.893 5.714 7.133 1.00 97.50 249 GLY A C 1
ATOM 1964 O O . GLY A 1 249 ? 4.437 4.893 6.339 1.00 97.50 249 GLY A O 1
ATOM 1965 N N . SER A 1 250 ? 4.771 5.586 8.451 1.00 96.88 250 SER A N 1
ATOM 1966 C CA . SER A 1 250 ? 4.019 4.517 9.114 1.00 96.88 250 SER A CA 1
ATOM 1967 C C . SER A 1 250 ? 2.533 4.565 8.748 1.00 96.88 250 SER A C 1
ATOM 1969 O O . SER A 1 250 ? 1.890 5.607 8.907 1.00 96.88 250 SER A O 1
ATOM 1971 N N . VAL A 1 251 ? 1.987 3.440 8.264 1.00 96.38 251 VAL A N 1
ATOM 1972 C CA . VAL A 1 251 ? 0.546 3.291 8.009 1.00 96.38 251 VAL A CA 1
ATOM 1973 C C . VAL A 1 251 ? -0.132 2.698 9.235 1.00 96.38 251 VAL A C 1
ATOM 1975 O O . VAL A 1 251 ? -1.025 3.318 9.801 1.00 96.38 251 VAL A O 1
ATOM 1978 N N . THR A 1 252 ? 0.287 1.510 9.673 1.00 92.12 252 THR A N 1
ATOM 1979 C CA . THR A 1 252 ? -0.473 0.739 10.675 1.00 92.12 252 THR A CA 1
ATOM 1980 C C . THR A 1 252 ? 0.009 0.912 12.109 1.00 92.12 252 THR A C 1
ATOM 1982 O O . THR A 1 252 ? -0.779 0.737 13.034 1.00 92.12 252 THR A O 1
ATOM 1985 N N . ASN A 1 253 ? 1.243 1.382 12.308 1.00 92.31 253 ASN A N 1
ATOM 1986 C CA . ASN A 1 253 ? 1.735 1.826 13.617 1.00 92.31 253 ASN A CA 1
ATOM 1987 C C . ASN A 1 253 ? 1.382 3.302 13.918 1.00 92.31 253 ASN A C 1
ATOM 1989 O O . ASN A 1 253 ? 1.741 3.824 14.973 1.00 92.31 253 ASN A O 1
ATOM 1993 N N . ASN A 1 254 ? 0.651 3.973 13.021 1.00 93.88 254 ASN A N 1
ATOM 1994 C CA . ASN A 1 254 ? 0.235 5.366 13.156 1.00 93.88 254 ASN A CA 1
ATOM 1995 C C . ASN A 1 254 ? -1.154 5.461 13.804 1.00 93.88 254 ASN A C 1
ATOM 1997 O O . ASN A 1 254 ? -2.189 5.315 13.148 1.00 93.88 254 ASN A O 1
ATOM 2001 N N . LYS A 1 255 ? -1.183 5.749 15.111 1.00 92.38 255 LYS A N 1
ATOM 2002 C CA . LYS A 1 255 ? -2.432 5.838 15.890 1.00 92.38 255 LYS A CA 1
ATOM 2003 C C . LYS A 1 255 ? -3.407 6.876 15.332 1.00 92.38 255 LYS A C 1
ATOM 2005 O O . LYS A 1 255 ? -4.602 6.606 15.261 1.00 92.38 255 LYS A O 1
ATOM 2010 N N . SER A 1 256 ? -2.910 8.046 14.920 1.00 92.81 256 SER A N 1
ATOM 2011 C CA . SER A 1 256 ? -3.756 9.109 14.361 1.00 92.81 256 SER A CA 1
ATOM 2012 C C . SER A 1 256 ? -4.432 8.652 13.069 1.00 92.81 256 SER A C 1
ATOM 2014 O O . SER A 1 256 ? -5.626 8.872 12.875 1.00 92.81 256 SER A O 1
ATOM 2016 N N . LEU A 1 257 ? -3.689 7.960 12.208 1.00 95.06 257 LEU A N 1
ATOM 2017 C CA . LEU A 1 257 ? -4.208 7.432 10.955 1.00 95.06 257 LEU A CA 1
ATOM 2018 C C . LEU A 1 257 ? -5.206 6.288 11.175 1.00 95.06 257 LEU A C 1
ATOM 2020 O O . LEU A 1 257 ? -6.250 6.274 10.526 1.00 95.06 257 LEU A O 1
ATOM 2024 N N . MET A 1 258 ? -4.950 5.378 12.121 1.00 94.94 258 MET A N 1
ATOM 2025 C CA . MET A 1 258 ? -5.916 4.332 12.487 1.00 94.94 258 MET A CA 1
ATOM 2026 C C . MET A 1 258 ? -7.212 4.930 13.034 1.00 94.94 258 MET A C 1
ATOM 2028 O O . MET A 1 258 ? -8.294 4.494 12.655 1.00 94.94 258 MET A O 1
ATOM 2032 N N . MET A 1 259 ? -7.126 5.991 13.837 1.00 92.38 259 MET A N 1
ATOM 2033 C CA . MET A 1 259 ? -8.305 6.719 14.308 1.00 92.38 259 MET A CA 1
ATOM 2034 C C . MET A 1 259 ? -9.114 7.344 13.173 1.00 92.38 259 MET A C 1
ATOM 2036 O O . MET A 1 259 ? -10.340 7.245 13.153 1.00 92.38 259 MET A O 1
ATOM 2040 N N . LYS A 1 260 ? -8.441 7.952 12.194 1.00 94.69 260 LYS A N 1
ATOM 2041 C CA . LYS A 1 260 ? -9.110 8.482 11.000 1.00 94.69 260 LYS A CA 1
ATOM 2042 C C . LYS A 1 260 ? -9.742 7.375 10.163 1.00 94.69 260 LYS A C 1
ATOM 2044 O O . LYS A 1 260 ? -10.841 7.573 9.654 1.00 94.69 260 LYS A O 1
ATOM 2049 N N . TRP A 1 261 ? -9.089 6.215 10.056 1.00 96.25 261 TRP A N 1
ATOM 2050 C CA . TRP A 1 261 ? -9.665 5.043 9.401 1.00 96.25 261 TRP A CA 1
ATOM 2051 C C . TRP A 1 261 ? -10.938 4.593 10.115 1.00 96.25 261 TRP A C 1
ATOM 2053 O O . TRP A 1 261 ? -11.970 4.523 9.463 1.00 96.25 261 TRP A O 1
ATOM 2063 N N . ILE A 1 262 ? -10.906 4.388 11.438 1.00 94.44 262 ILE A N 1
ATOM 2064 C CA . ILE A 1 262 ? -12.070 3.976 12.248 1.00 94.44 262 ILE A CA 1
ATOM 2065 C C . ILE A 1 262 ? -13.241 4.948 12.061 1.00 94.44 262 ILE A C 1
ATOM 2067 O O . ILE A 1 262 ? -14.367 4.526 11.810 1.00 94.44 262 ILE A O 1
ATOM 2071 N N . ASN A 1 263 ? -12.963 6.250 12.126 1.00 93.75 263 ASN A N 1
ATOM 2072 C CA . ASN A 1 263 ? -13.978 7.297 12.035 1.00 93.75 263 ASN A CA 1
ATOM 2073 C C . ASN A 1 263 ? -14.403 7.631 10.596 1.00 93.75 263 ASN A C 1
ATOM 2075 O O . ASN A 1 263 ? -15.234 8.516 10.401 1.00 93.75 263 ASN A O 1
ATOM 2079 N N . GLY A 1 264 ? -13.813 6.993 9.579 1.00 95.25 264 GLY A N 1
ATOM 2080 C CA . GLY A 1 264 ? -14.064 7.325 8.174 1.00 95.25 264 GLY A CA 1
ATOM 2081 C C . GLY A 1 264 ? -13.695 8.769 7.806 1.00 95.25 264 GLY A C 1
ATOM 2082 O O . GLY A 1 264 ? -14.248 9.325 6.857 1.00 95.25 264 GLY A O 1
ATOM 2083 N N . THR A 1 265 ? -12.785 9.393 8.558 1.00 96.12 265 THR A N 1
ATOM 2084 C CA . T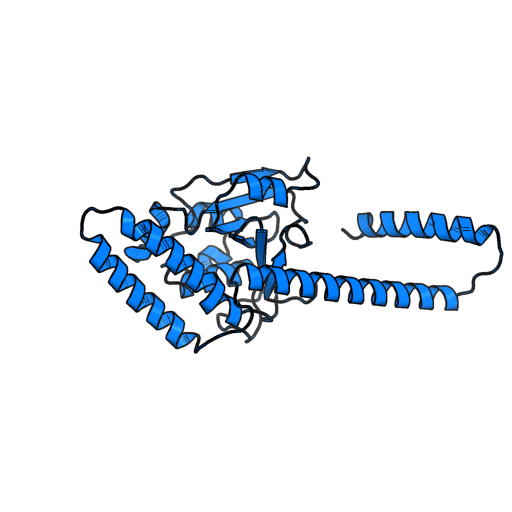HR A 1 265 ? -12.362 10.780 8.348 1.00 96.12 265 THR A CA 1
ATOM 2085 C C . THR A 1 265 ? -11.646 10.916 7.010 1.00 96.12 265 THR A C 1
ATOM 2087 O O . THR A 1 265 ? -10.732 10.145 6.715 1.00 96.12 265 THR A O 1
ATOM 2090 N N . GLU A 1 266 ? -12.044 11.910 6.216 1.00 97.25 266 GLU A N 1
ATOM 2091 C CA . GLU A 1 266 ? -11.396 12.198 4.939 1.00 97.25 266 GLU A CA 1
ATOM 2092 C C . GLU A 1 266 ? -9.929 12.603 5.145 1.00 97.25 266 GLU A C 1
ATOM 2094 O O . GLU A 1 266 ? -9.601 13.436 5.998 1.00 97.25 266 GLU A O 1
ATOM 2099 N N . LEU A 1 267 ? -9.034 12.007 4.358 1.00 96.88 267 LEU A N 1
ATOM 2100 C CA . LEU A 1 267 ? -7.643 12.433 4.256 1.00 96.88 267 LEU A CA 1
ATOM 2101 C C . LEU A 1 267 ? -7.486 13.268 2.994 1.00 96.88 267 LEU A C 1
ATOM 2103 O O . LEU A 1 267 ? -7.934 12.883 1.914 1.00 96.88 267 LEU A O 1
ATOM 2107 N N . LEU A 1 268 ? -6.798 14.394 3.134 1.00 94.81 268 LEU A N 1
ATOM 2108 C CA . LEU A 1 268 ? -6.547 15.331 2.051 1.00 94.81 268 LEU A CA 1
ATOM 2109 C C . LEU A 1 268 ? -5.048 15.408 1.789 1.00 94.81 268 LEU A C 1
ATOM 2111 O O . LEU A 1 268 ? -4.252 15.463 2.728 1.00 94.81 268 LEU A O 1
ATOM 2115 N N . VAL A 1 269 ? -4.683 15.440 0.511 1.00 90.00 269 VAL A N 1
ATOM 2116 C CA . VAL A 1 269 ? -3.346 15.834 0.068 1.00 90.00 269 VAL A CA 1
ATOM 2117 C C . VAL A 1 269 ? -3.382 17.324 -0.265 1.00 90.00 269 VAL A C 1
ATOM 2119 O O . VAL A 1 269 ? -4.329 17.783 -0.909 1.00 90.00 269 VAL A O 1
ATOM 2122 N N . GLN A 1 270 ? -2.413 18.064 0.276 1.00 67.94 270 GLN A N 1
ATOM 2123 C CA . GLN A 1 270 ? -2.256 19.503 0.046 1.00 67.94 270 GLN A CA 1
ATOM 2124 C C . GLN A 1 270 ? -1.610 19.765 -1.309 1.00 67.94 270 GLN A C 1
ATOM 2126 O O . GLN A 1 270 ? -0.690 18.993 -1.672 1.00 67.94 270 GLN A O 1
#

Radius of gyration: 21.55 Å; chains: 1; bounding box: 66×38×61 Å

Foldseek 3Di:
DVVVVVVVVVVVVVVVVVVCVVPDDDDPVNVVVVVVVVVVVVVVVVVVQQVVQVVVCVVLVFAQAEDDDLVVLLVVLVVVLQVLLVVVVDDDPVSLLVLLVVLQCSLRHHHLNLQWFAFADCPWQDLGRPPTHDHFQNVVLSSVVSSQAQEDSVQLSPDQLLLSQCQLQPQDDKDKDFPPDDLPVLLVVLVVDDAGWKWKDFPPHIFIWGHGDSFTKTFTQDPDPVRGTDIGGLNPDPVNNPGRMIIMGGQSVRSVNSVCSSVSPYGDRD

Sequence (270 aa):
MSRYVTIICISVMAYLIAACKTKGNFNENDLAIVTDSISYIDSGIYQDQDSLTKAIALKCGILLNPQGNYTLIKSGIIAKRNTFQVQYSGENNEPIMKTGDYVTKTIVNELIPHWYGTHWDFNGYTSRPGQGDIACSYFIFTVLRDAGFNINRYRFSQAHGLNSVKAFCKGDSILILNSDYVTEMSDSIQSLIKDGLYLVALSNHVGFLYKKAGNLFFIHSNYLYPNEVMIELASKSEAFRSTSIYVIGSVTNNKSLMMKWINGTELLVQ

pLDDT: mean 83.91, std 20.32, range [31.5, 98.81]

Secondary structure (DSSP, 8-state):
-HHHHHHHHHHHHHHHHHHHTTS----HHHHHHHHHHHHHHHHHHHHHHHHHHHHHHHHTT---S--S-HHHHHHHHHHHHHHHHHHHTSS-SHHHHHHHHHHHHIIIIIIGGGTTTPBP-TT-B--STTSS-B-HHHHHHHHHHHTT--B-HHHHHHS-HHHHHHHHTBTBPEEEEE-TT-TTHHHHHHHHS-SEEEEEE-SS-EEEEEEETTEEEEEEE-SSTT-BEEEEETTT-HHHHS-SEEEEEESSS-HHHHHHHHTTPPB---